Protein AF-X6LP21-F1 (afdb_monomer_lite)

pLDDT: mean 76.82, std 22.35, range [25.86, 96.75]

Structure (mmCIF, N/CA/C/O backbone):
data_AF-X6LP21-F1
#
_entry.id   AF-X6LP21-F1
#
loop_
_atom_site.group_PDB
_atom_site.id
_atom_site.type_symbol
_atom_site.label_atom_id
_atom_s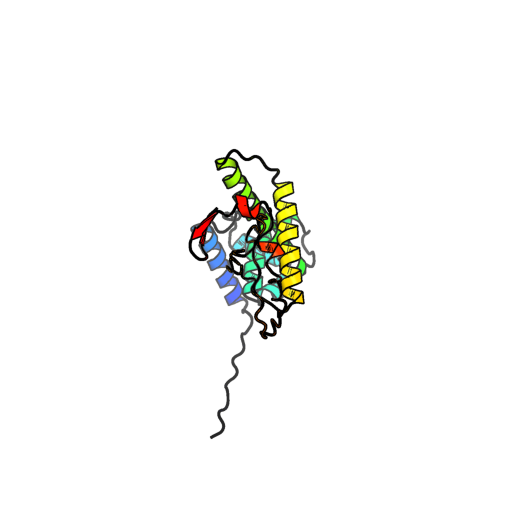ite.label_alt_id
_atom_site.label_comp_id
_atom_site.label_asym_id
_atom_site.label_entity_id
_atom_site.label_seq_id
_atom_site.pdbx_PDB_ins_code
_atom_site.Cartn_x
_atom_site.Cartn_y
_atom_site.Cartn_z
_atom_site.occupancy
_atom_site.B_iso_or_equiv
_atom_site.auth_seq_id
_atom_site.auth_comp_id
_atom_site.auth_asym_id
_atom_site.auth_atom_id
_atom_site.pdbx_PDB_model_num
ATOM 1 N N . ASP A 1 1 ? -0.754 -45.378 14.536 1.00 51.22 1 ASP A N 1
ATOM 2 C CA . ASP A 1 1 ? -0.863 -43.996 15.040 1.00 51.22 1 ASP A CA 1
ATOM 3 C C . ASP A 1 1 ? -1.276 -43.044 13.930 1.00 51.22 1 ASP A C 1
ATOM 5 O O . ASP A 1 1 ? -0.596 -42.959 12.916 1.00 51.22 1 ASP A O 1
ATOM 9 N N . LEU A 1 2 ? -2.436 -42.397 14.082 1.00 61.50 2 LEU A N 1
ATOM 10 C CA . LEU A 1 2 ? -2.924 -41.350 13.180 1.00 61.50 2 LEU A CA 1
ATOM 11 C C . LEU A 1 2 ? -2.311 -40.019 13.629 1.00 61.50 2 LEU A C 1
ATOM 13 O O . LEU A 1 2 ? -2.561 -39.572 14.746 1.00 61.50 2 LEU A O 1
ATOM 17 N N . ILE A 1 3 ? -1.492 -39.398 12.780 1.00 68.81 3 ILE A N 1
ATOM 18 C CA . ILE A 1 3 ? -0.929 -38.071 13.047 1.00 68.81 3 ILE A CA 1
ATOM 19 C C . ILE A 1 3 ? -2.044 -37.044 12.828 1.00 68.81 3 ILE A C 1
ATOM 21 O O . ILE A 1 3 ? -2.346 -36.674 11.695 1.00 68.81 3 ILE A O 1
ATOM 25 N N . THR A 1 4 ? -2.679 -36.590 13.906 1.00 72.38 4 THR A N 1
ATOM 26 C CA . THR A 1 4 ? -3.650 -35.493 13.853 1.00 72.38 4 THR A CA 1
ATOM 27 C C . THR A 1 4 ? -2.890 -34.182 13.675 1.00 72.38 4 THR A C 1
ATOM 29 O O . THR A 1 4 ? -2.268 -33.679 14.610 1.00 72.38 4 THR A O 1
ATOM 32 N N . THR A 1 5 ? -2.892 -33.623 12.466 1.00 79.88 5 THR A N 1
ATOM 33 C CA . THR A 1 5 ? -2.299 -32.304 12.226 1.00 79.88 5 THR A CA 1
ATOM 34 C C . THR A 1 5 ? -3.166 -31.238 12.898 1.00 79.88 5 THR A C 1
ATOM 36 O O . THR A 1 5 ? -4.324 -31.052 12.528 1.00 79.88 5 THR A O 1
ATOM 39 N N . SER A 1 6 ? -2.625 -30.551 13.907 1.00 84.38 6 SER A N 1
ATOM 40 C CA . SER A 1 6 ? -3.300 -29.408 14.529 1.00 84.38 6 SER A CA 1
ATOM 41 C C . SER A 1 6 ? -3.323 -28.232 13.552 1.00 84.38 6 SER A C 1
ATOM 43 O O . SER A 1 6 ? -2.281 -27.843 13.024 1.00 84.38 6 SER A O 1
ATOM 45 N N . MET A 1 7 ? -4.510 -27.680 13.300 1.00 88.38 7 MET A N 1
ATOM 46 C CA . MET A 1 7 ? -4.694 -26.492 12.467 1.00 88.38 7 MET A CA 1
ATOM 47 C C . MET A 1 7 ? -4.712 -25.242 13.346 1.00 88.38 7 MET A C 1
ATOM 49 O O . MET A 1 7 ? -5.550 -25.120 14.239 1.00 88.38 7 MET A O 1
ATOM 53 N N . THR A 1 8 ? -3.827 -24.290 13.054 1.00 90.81 8 THR A N 1
ATOM 54 C CA . THR A 1 8 ? -3.794 -22.975 13.709 1.00 90.81 8 THR A CA 1
ATOM 55 C C . THR A 1 8 ? -4.315 -21.916 12.747 1.00 90.81 8 THR A C 1
ATOM 57 O O . THR A 1 8 ? -3.854 -21.826 11.610 1.00 90.81 8 THR A O 1
ATOM 60 N N . TYR A 1 9 ? -5.244 -21.082 13.211 1.00 89.06 9 TYR A N 1
ATOM 61 C CA . TYR A 1 9 ? -5.827 -19.995 12.426 1.00 89.06 9 TYR A CA 1
ATOM 62 C C . TYR A 1 9 ? -5.300 -18.643 12.903 1.00 89.06 9 TYR A C 1
ATOM 64 O O . TYR A 1 9 ? -5.126 -18.420 14.102 1.00 89.06 9 TYR A O 1
ATOM 72 N N . LEU A 1 10 ? -5.072 -17.725 11.963 1.00 90.19 10 LEU A N 1
ATOM 73 C CA . LEU A 1 10 ? -4.768 -16.335 12.286 1.00 90.19 10 LEU A CA 1
ATOM 74 C C . LEU A 1 10 ? -6.069 -15.599 12.600 1.00 90.19 10 LEU A C 1
ATOM 76 O O . LEU A 1 10 ? -6.951 -15.495 11.748 1.00 90.19 10 LEU A O 1
ATOM 80 N N . TRP A 1 11 ? -6.179 -15.097 13.827 1.00 93.12 11 TRP A N 1
ATOM 81 C CA . TRP A 1 11 ? -7.334 -14.322 14.263 1.00 93.12 11 TRP A CA 1
ATOM 82 C C . TRP A 1 11 ? -7.150 -12.830 13.935 1.00 93.12 11 TRP A C 1
ATOM 84 O O . TRP A 1 11 ? -6.030 -12.324 14.067 1.00 93.12 11 TRP A O 1
ATOM 94 N N . PRO A 1 12 ? -8.213 -12.109 13.530 1.00 95.12 12 PRO A N 1
ATOM 95 C CA . PRO A 1 12 ? -8.144 -10.666 13.318 1.00 95.12 12 PRO A CA 1
ATOM 96 C C . PRO A 1 12 ? -7.789 -9.905 14.603 1.00 95.12 12 PRO A C 1
ATOM 98 O O . PRO A 1 12 ? -8.016 -10.387 15.714 1.00 95.12 12 PRO A O 1
ATOM 101 N N . PHE A 1 13 ? -7.249 -8.695 14.465 1.00 96.44 13 PHE A N 1
ATOM 102 C CA . PHE A 1 13 ? -6.910 -7.862 15.615 1.00 96.44 13 PHE A CA 1
ATOM 103 C C . PHE A 1 13 ? -8.146 -7.445 16.415 1.00 96.44 13 PHE A C 1
ATOM 105 O O . PHE A 1 13 ? -9.156 -7.000 15.869 1.00 96.44 13 PHE A O 1
ATOM 112 N N . SER A 1 14 ? -8.031 -7.527 17.740 1.00 95.69 14 SER A N 1
ATOM 113 C CA . SER A 1 14 ? -8.972 -6.902 18.666 1.00 95.69 14 SER A CA 1
ATOM 114 C C . SER A 1 14 ? -8.830 -5.374 18.646 1.00 95.69 14 SER A C 1
ATOM 116 O O . SER A 1 14 ? -7.814 -4.828 18.213 1.00 95.69 14 SER A O 1
ATOM 118 N N . LYS A 1 15 ? -9.826 -4.656 19.180 1.00 93.56 15 LYS A N 1
ATOM 119 C CA . LYS A 1 15 ? -9.756 -3.188 19.323 1.00 93.56 15 LYS A CA 1
ATOM 120 C C . LYS A 1 15 ? -8.536 -2.733 20.123 1.00 93.56 15 LYS A C 1
ATOM 122 O O . LYS A 1 15 ? -7.867 -1.783 19.736 1.00 93.56 15 LYS A O 1
ATOM 127 N N . GLU A 1 16 ? -8.218 -3.444 21.200 1.00 95.00 16 GLU A N 1
ATOM 128 C CA . GLU A 1 16 ? -7.042 -3.157 22.022 1.00 95.00 16 GLU A CA 1
ATOM 129 C C . GLU A 1 16 ? -5.739 -3.361 21.234 1.00 95.00 16 GLU A C 1
ATOM 131 O O . GLU A 1 16 ? -4.843 -2.518 21.288 1.00 95.00 16 GLU A O 1
ATOM 136 N N . GLN A 1 17 ? -5.655 -4.429 20.431 1.00 96.19 17 GLN A N 1
ATOM 137 C CA . GLN A 1 17 ? -4.503 -4.680 19.563 1.00 96.19 17 GLN A CA 1
ATOM 138 C C . GLN A 1 17 ? -4.351 -3.605 18.480 1.00 96.19 17 GLN A C 1
ATOM 140 O O . GLN A 1 17 ? -3.229 -3.168 18.225 1.00 96.19 17 GLN A O 1
ATOM 145 N N . MET A 1 18 ? -5.453 -3.143 17.877 1.00 95.56 18 MET A N 1
ATOM 146 C CA . MET A 1 18 ? -5.430 -2.042 16.907 1.00 95.56 18 MET A CA 1
ATOM 147 C C . MET A 1 18 ? -4.934 -0.740 17.547 1.00 95.56 18 MET A C 1
ATOM 149 O O . MET A 1 18 ? -4.009 -0.123 17.023 1.00 95.56 18 MET A O 1
ATOM 153 N N . ASN A 1 19 ? -5.464 -0.361 18.711 1.00 94.75 19 ASN A N 1
ATOM 154 C CA . ASN A 1 19 ? -5.039 0.853 19.417 1.00 94.75 19 ASN A CA 1
ATOM 155 C C . ASN A 1 19 ? -3.556 0.781 19.817 1.00 94.75 19 ASN A C 1
ATOM 157 O O . ASN A 1 19 ? -2.787 1.712 19.572 1.00 94.75 19 ASN A O 1
ATOM 161 N N . GLY A 1 20 ? -3.118 -0.365 20.347 1.00 96.62 20 GLY A N 1
ATOM 162 C CA . GLY A 1 20 ? -1.709 -0.605 20.663 1.00 96.62 20 GLY A CA 1
ATOM 163 C C . GLY A 1 20 ? -0.799 -0.578 19.429 1.00 96.62 20 GLY A C 1
ATOM 164 O O . GLY A 1 20 ? 0.365 -0.179 19.522 1.00 96.62 20 GLY A O 1
ATOM 165 N N . TYR A 1 21 ? -1.308 -0.975 18.260 1.00 96.75 21 TYR A N 1
ATOM 166 C CA . TYR A 1 21 ? -0.586 -0.853 16.996 1.00 96.75 21 TYR A CA 1
ATOM 167 C C . TYR A 1 21 ? -0.449 0.610 16.562 1.00 96.75 21 TYR A C 1
ATOM 169 O O . TYR A 1 21 ? 0.648 1.009 16.177 1.00 96.75 21 TYR A O 1
ATOM 177 N N . ILE A 1 22 ? -1.515 1.414 16.647 1.00 95.62 22 ILE A N 1
ATOM 178 C CA . ILE A 1 22 ? -1.499 2.842 16.285 1.00 95.62 22 ILE A CA 1
ATOM 179 C C . ILE A 1 22 ? -0.467 3.599 17.129 1.00 95.62 22 ILE A C 1
ATOM 181 O O . ILE A 1 22 ? 0.362 4.326 16.578 1.00 95.62 22 ILE A O 1
ATOM 185 N N . ASP A 1 23 ? -0.438 3.369 18.445 1.00 95.19 23 ASP A N 1
ATOM 186 C CA . ASP A 1 23 ? 0.565 3.960 19.342 1.00 95.19 23 ASP A CA 1
ATOM 187 C C . ASP A 1 23 ? 2.002 3.628 18.898 1.00 95.19 23 ASP A C 1
ATOM 189 O O . ASP A 1 23 ? 2.843 4.517 18.713 1.00 95.19 23 ASP A O 1
ATOM 193 N N . LYS A 1 24 ? 2.279 2.341 18.647 1.00 95.31 24 LYS A N 1
ATOM 194 C CA . LYS A 1 24 ? 3.588 1.883 18.158 1.00 95.31 24 LYS A CA 1
ATOM 195 C C . LYS A 1 24 ? 3.930 2.477 16.794 1.00 95.31 24 LYS A C 1
ATOM 197 O O . LYS A 1 24 ? 5.075 2.880 16.584 1.00 95.31 24 LYS A O 1
ATOM 202 N N . PHE A 1 25 ? 2.960 2.551 15.887 1.00 94.25 25 PHE A N 1
ATOM 203 C CA . PHE A 1 25 ? 3.122 3.117 14.553 1.00 94.25 25 PHE A CA 1
ATOM 204 C C . PHE A 1 25 ? 3.537 4.589 14.626 1.00 94.25 25 PHE A C 1
ATOM 206 O O . PHE A 1 25 ? 4.543 4.961 14.024 1.00 94.25 25 PHE A O 1
ATOM 213 N N . VAL A 1 26 ? 2.843 5.410 15.422 1.00 92.69 26 VAL A N 1
ATOM 214 C CA . VAL A 1 26 ? 3.163 6.837 15.594 1.00 92.69 26 VAL A CA 1
ATOM 215 C C . VAL A 1 26 ? 4.563 7.026 16.182 1.00 92.69 26 VAL A C 1
ATOM 217 O O . VAL A 1 26 ? 5.358 7.813 15.660 1.00 92.69 26 VAL A O 1
ATOM 220 N N . LYS A 1 27 ? 4.913 6.266 17.229 1.00 91.88 27 LYS A N 1
ATOM 221 C CA . LYS A 1 27 ? 6.251 6.311 17.847 1.00 91.88 27 LYS A CA 1
ATOM 222 C C . LYS A 1 27 ? 7.352 5.922 16.858 1.00 91.88 27 LYS A C 1
ATOM 224 O O . LYS A 1 27 ? 8.386 6.588 16.780 1.00 91.88 27 LYS A O 1
ATOM 229 N N . MET A 1 28 ? 7.134 4.858 16.086 1.00 90.38 28 MET A N 1
ATOM 230 C CA . MET A 1 28 ? 8.108 4.360 15.117 1.00 90.38 28 MET A CA 1
ATOM 231 C C . MET A 1 28 ? 8.257 5.294 13.914 1.00 90.38 28 MET A C 1
ATOM 233 O O . MET A 1 28 ? 9.381 5.519 13.465 1.00 90.38 28 MET A O 1
ATOM 237 N N . ASN A 1 29 ? 7.157 5.881 13.434 1.00 86.94 29 ASN A N 1
ATOM 238 C CA . ASN A 1 29 ? 7.180 6.835 12.331 1.00 86.94 29 ASN A CA 1
ATOM 239 C C . ASN A 1 29 ? 8.031 8.063 12.683 1.00 86.94 29 ASN A C 1
ATOM 241 O O . ASN A 1 29 ? 8.929 8.419 11.922 1.00 86.94 29 ASN A O 1
ATOM 245 N N . LYS A 1 30 ? 7.837 8.631 13.883 1.00 86.12 30 LYS A N 1
ATOM 246 C CA . LYS A 1 30 ? 8.633 9.763 14.391 1.00 86.12 30 LYS A CA 1
ATOM 247 C C . LYS A 1 30 ? 10.125 9.445 14.488 1.00 86.12 30 LYS A C 1
ATOM 249 O O . LYS A 1 30 ? 10.952 10.258 14.089 1.00 86.12 30 LYS A O 1
ATOM 254 N N . LYS A 1 31 ? 10.475 8.257 14.992 1.00 86.38 31 LYS A N 1
ATOM 255 C CA . LYS A 1 31 ? 11.875 7.835 15.153 1.00 86.38 31 LYS A CA 1
ATOM 256 C C . LYS A 1 31 ? 12.583 7.621 13.812 1.00 86.38 31 LYS A C 1
ATOM 258 O O . LYS A 1 31 ? 13.734 8.016 13.660 1.00 86.38 31 LYS A O 1
ATOM 263 N N . ASN A 1 32 ? 11.908 6.975 12.864 1.00 83.69 32 ASN A N 1
ATOM 264 C CA . ASN A 1 32 ? 12.540 6.453 11.650 1.00 83.69 32 ASN A CA 1
ATOM 265 C C . ASN A 1 32 ? 12.275 7.293 10.396 1.00 83.69 32 ASN A C 1
ATOM 267 O O . ASN A 1 32 ? 12.786 6.946 9.336 1.00 83.69 32 ASN A O 1
ATOM 271 N N . LYS A 1 33 ? 11.469 8.357 10.494 1.00 80.75 33 LYS A N 1
ATOM 272 C CA . LYS A 1 33 ? 11.046 9.177 9.350 1.00 80.75 33 LYS A CA 1
ATOM 273 C C . LYS A 1 33 ? 10.462 8.330 8.210 1.00 80.75 33 LYS A C 1
ATOM 275 O O . LYS A 1 33 ? 10.865 8.462 7.060 1.00 80.75 33 LYS A O 1
ATOM 280 N N . MET A 1 34 ? 9.554 7.406 8.548 1.00 72.44 34 MET A N 1
ATOM 281 C CA . MET A 1 34 ? 9.040 6.421 7.583 1.00 72.44 34 MET A CA 1
ATOM 282 C C . MET A 1 34 ? 8.148 7.040 6.502 1.00 72.44 34 MET A C 1
ATOM 284 O O . MET A 1 34 ? 8.062 6.489 5.407 1.00 72.44 34 MET A O 1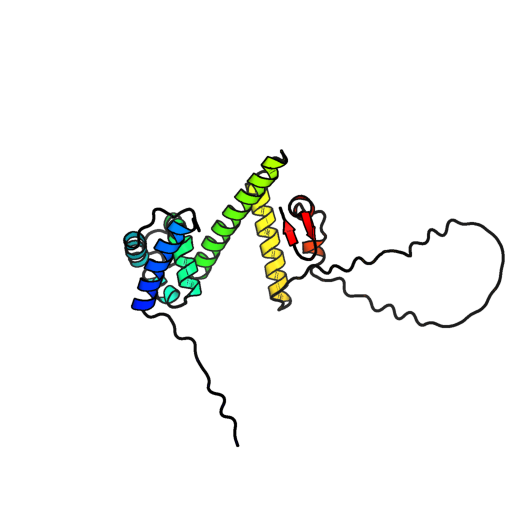
ATOM 288 N N . ASN A 1 35 ? 7.471 8.148 6.799 1.00 72.88 35 ASN A N 1
ATOM 289 C CA . ASN A 1 35 ? 6.685 8.911 5.836 1.00 72.88 35 ASN A CA 1
ATOM 290 C C . ASN A 1 35 ? 6.682 10.410 6.186 1.00 72.88 35 ASN A C 1
ATOM 292 O O . ASN A 1 35 ? 7.189 10.815 7.232 1.00 72.88 35 ASN A O 1
ATOM 296 N N . ASP A 1 36 ? 6.070 11.217 5.319 1.00 73.06 36 ASP A N 1
ATOM 297 C CA . ASP A 1 36 ? 5.975 12.676 5.470 1.00 73.06 36 ASP A CA 1
ATOM 298 C C . ASP A 1 36 ? 5.024 13.113 6.614 1.00 73.06 36 ASP A C 1
ATOM 300 O O . ASP A 1 36 ? 4.969 14.288 6.963 1.00 73.06 36 ASP A O 1
ATOM 304 N N . ASN A 1 37 ? 4.293 12.185 7.244 1.00 75.00 37 ASN A N 1
ATOM 305 C CA . ASN A 1 37 ? 3.268 12.460 8.262 1.00 75.00 37 ASN A CA 1
ATOM 306 C C . ASN A 1 37 ? 3.824 12.375 9.698 1.00 75.00 37 ASN A C 1
ATOM 308 O O . ASN A 1 37 ? 3.207 11.774 10.581 1.00 75.00 37 ASN A O 1
ATOM 312 N N . LEU A 1 38 ? 5.008 12.944 9.945 1.00 75.56 38 LEU A N 1
ATOM 313 C CA . LEU A 1 38 ? 5.692 12.867 11.250 1.00 75.56 38 LEU A CA 1
ATOM 314 C C . LEU A 1 38 ? 4.959 13.607 12.371 1.00 75.56 38 LEU A C 1
ATOM 316 O O . LEU A 1 38 ? 5.091 13.246 13.544 1.00 75.56 38 LEU A O 1
ATOM 320 N N . ASP A 1 39 ? 4.158 14.597 11.997 1.00 83.00 39 ASP A N 1
ATOM 321 C CA . ASP A 1 39 ? 3.452 15.464 12.935 1.00 83.00 39 ASP A CA 1
ATOM 322 C C . ASP A 1 39 ? 2.156 14.842 13.462 1.00 83.00 39 ASP A C 1
ATOM 324 O O . ASP A 1 39 ? 1.593 15.334 14.439 1.00 83.00 39 ASP A O 1
ATOM 328 N N . TRP A 1 40 ? 1.701 13.734 12.865 1.00 89.69 40 TRP A N 1
ATOM 329 C CA . TRP A 1 40 ? 0.449 13.108 13.267 1.00 89.69 40 TRP A CA 1
ATOM 330 C C . TRP A 1 40 ? 0.536 12.509 14.675 1.00 89.69 40 TRP A C 1
ATOM 332 O O . TRP A 1 40 ? 1.417 11.700 14.993 1.00 89.69 40 TRP A O 1
ATOM 342 N N . THR A 1 41 ? -0.402 12.905 15.532 1.00 92.00 41 THR A N 1
ATOM 343 C CA . THR A 1 41 ? -0.569 12.370 16.885 1.00 92.00 41 THR A CA 1
ATOM 344 C C . THR A 1 41 ? -1.490 11.152 16.881 1.00 92.00 41 THR A C 1
ATOM 346 O O . THR A 1 41 ? -2.253 10.927 15.943 1.00 92.00 41 THR A O 1
ATOM 349 N N . ILE A 1 42 ? -1.433 10.356 17.952 1.00 93.25 42 ILE A N 1
ATOM 350 C CA . ILE A 1 42 ? -2.339 9.212 18.151 1.00 93.25 42 ILE A CA 1
ATOM 351 C C . ILE A 1 42 ? -3.797 9.684 18.087 1.00 93.25 42 ILE A C 1
ATOM 353 O O . ILE A 1 42 ? -4.592 9.120 17.343 1.00 93.25 42 ILE A O 1
ATOM 357 N N . GLN A 1 43 ? -4.101 10.786 18.776 1.00 92.81 43 GLN A N 1
ATOM 358 C CA . GLN A 1 43 ? -5.432 11.383 18.805 1.00 92.81 43 GLN A CA 1
ATOM 359 C C . GLN A 1 43 ? -5.920 11.790 1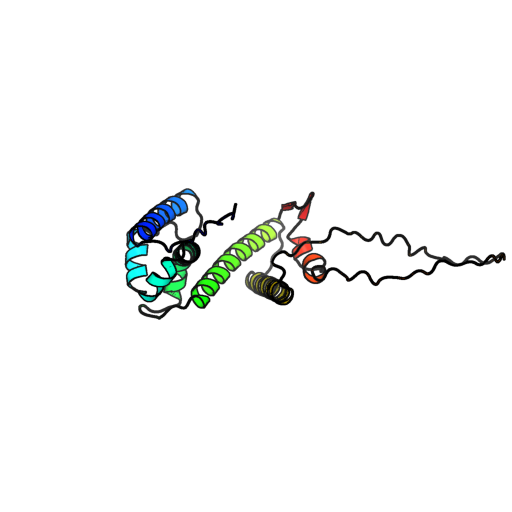7.406 1.00 92.81 43 GLN A C 1
ATOM 361 O O . GLN A 1 43 ? -7.060 11.511 17.055 1.00 92.81 43 GLN A O 1
ATOM 366 N N . GLN A 1 44 ? -5.054 12.370 16.568 1.00 92.88 44 GLN A N 1
ATOM 367 C CA . GLN A 1 44 ? -5.422 12.720 15.191 1.00 92.88 44 GLN A CA 1
ATOM 368 C C . GLN A 1 44 ? -5.765 11.489 14.346 1.00 92.88 44 GLN A C 1
ATOM 370 O O . GLN A 1 44 ? -6.717 11.535 13.567 1.00 92.88 44 GLN A O 1
ATOM 375 N N . TYR A 1 45 ? -5.028 10.381 14.502 1.00 93.88 45 TYR A N 1
ATOM 376 C CA . TYR A 1 45 ? -5.379 9.120 13.843 1.00 93.88 45 TYR A CA 1
ATOM 377 C C . TYR A 1 45 ? -6.735 8.598 14.327 1.00 93.88 45 TYR A C 1
ATOM 379 O O . TYR A 1 45 ? -7.573 8.251 13.500 1.00 93.88 45 TYR A O 1
ATOM 387 N N . GLU A 1 46 ? -6.975 8.574 15.638 1.00 92.19 46 GLU A N 1
ATOM 388 C CA . GLU A 1 46 ? -8.229 8.080 16.219 1.00 92.19 46 GLU A CA 1
ATOM 389 C C . GLU A 1 46 ? -9.443 8.914 15.786 1.00 92.19 46 GLU A C 1
ATOM 391 O O . GLU A 1 46 ? -10.420 8.365 15.274 1.00 92.19 46 GLU A O 1
ATOM 396 N N . GLU A 1 47 ? -9.370 10.241 15.918 1.00 92.12 47 GLU A N 1
ATOM 397 C CA . GLU A 1 47 ? -10.425 11.166 15.488 1.00 92.12 47 GLU A CA 1
ATOM 398 C C . GLU A 1 47 ? -10.722 11.018 13.995 1.00 92.12 47 GLU A C 1
ATOM 400 O O . GLU A 1 47 ? -11.880 10.969 13.577 1.00 92.12 47 GLU A O 1
ATOM 405 N N . THR A 1 48 ? -9.676 10.872 13.183 1.00 91.44 48 THR A N 1
ATOM 406 C CA . THR A 1 48 ? -9.825 10.667 11.745 1.00 91.44 48 THR A CA 1
ATOM 407 C C . THR A 1 48 ? -10.496 9.337 11.422 1.00 91.44 48 THR A C 1
ATOM 409 O O . THR A 1 48 ? -11.399 9.294 10.591 1.00 91.44 48 THR A O 1
ATOM 412 N N . LEU A 1 49 ? -10.080 8.240 12.055 1.00 92.75 49 LEU A N 1
ATOM 413 C CA . LEU A 1 49 ? -10.648 6.915 11.802 1.00 92.75 49 LEU A CA 1
ATOM 414 C C . LEU A 1 49 ? -12.123 6.839 12.214 1.00 92.75 49 LEU A C 1
ATOM 416 O O . LEU A 1 49 ? -12.917 6.193 11.529 1.00 92.75 49 LEU A O 1
ATOM 420 N N . ASN A 1 50 ? -12.517 7.568 13.262 1.00 90.56 50 ASN A N 1
ATOM 421 C CA . ASN A 1 50 ? -13.917 7.682 13.676 1.00 90.56 50 ASN A CA 1
ATOM 422 C C . ASN A 1 50 ? -14.810 8.330 12.602 1.00 90.56 50 ASN A C 1
ATOM 424 O O . ASN A 1 50 ? -15.987 7.983 12.500 1.00 90.56 50 ASN A O 1
ATOM 428 N N . ASN A 1 51 ? -14.253 9.196 11.748 1.00 90.69 51 ASN A N 1
ATOM 429 C CA . ASN A 1 51 ? -14.969 9.810 10.622 1.00 90.69 51 ASN A CA 1
ATOM 430 C C . ASN A 1 51 ? -15.204 8.848 9.439 1.00 90.69 51 ASN A C 1
ATOM 432 O O . ASN A 1 51 ? -15.985 9.160 8.536 1.00 90.69 51 ASN A O 1
ATOM 436 N N . PHE A 1 52 ? -14.554 7.678 9.440 1.00 90.44 52 PHE A N 1
ATOM 437 C CA . PHE A 1 52 ? -14.653 6.654 8.396 1.00 90.44 52 PHE A CA 1
ATOM 438 C C . PHE A 1 52 ? -14.935 5.273 9.011 1.00 90.44 52 PHE A C 1
ATOM 440 O O . PHE A 1 52 ? -14.090 4.372 8.969 1.00 90.44 52 PHE A O 1
ATOM 447 N N . PRO A 1 53 ? -16.141 5.051 9.567 1.00 87.19 53 PRO A N 1
ATOM 448 C CA . PRO A 1 53 ? -16.456 3.846 10.336 1.00 87.19 53 PRO A CA 1
ATOM 449 C C . PRO A 1 53 ? -16.327 2.545 9.529 1.00 87.19 53 PRO A C 1
ATOM 451 O O . PRO A 1 53 ? -16.100 1.480 10.103 1.00 87.19 53 PRO A O 1
ATOM 454 N N . ASN A 1 54 ? -16.422 2.611 8.198 1.00 89.56 54 ASN A N 1
ATOM 455 C CA . ASN A 1 54 ? -16.209 1.472 7.303 1.00 89.56 54 ASN A CA 1
ATOM 456 C C . ASN A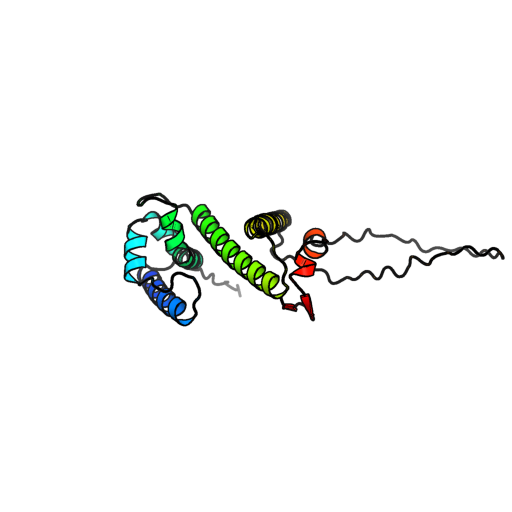 1 54 ? -14.758 0.948 7.314 1.00 89.56 54 ASN A C 1
ATOM 458 O O . ASN A 1 54 ? -14.544 -0.210 6.955 1.00 89.56 54 ASN A O 1
ATOM 462 N N . LEU A 1 55 ? -13.775 1.757 7.729 1.00 92.19 55 LEU A N 1
ATOM 463 C CA . LEU A 1 55 ? -12.376 1.332 7.838 1.00 92.19 55 LEU A CA 1
ATOM 464 C C . LEU A 1 55 ? -12.146 0.397 9.026 1.00 92.19 55 LEU A C 1
ATOM 466 O O . LEU A 1 55 ? -11.280 -0.470 8.942 1.00 92.19 55 LEU A O 1
ATOM 470 N N . ASN A 1 56 ? -12.952 0.502 10.089 1.00 90.00 56 ASN A N 1
ATOM 471 C CA . ASN A 1 56 ? -12.793 -0.304 11.305 1.00 90.00 56 ASN A CA 1
ATOM 472 C C . ASN A 1 56 ? -12.726 -1.802 11.013 1.00 90.00 56 ASN A C 1
ATOM 474 O O . ASN A 1 56 ? -11.864 -2.490 11.548 1.00 90.00 56 ASN A O 1
ATOM 478 N N . LYS A 1 57 ? -13.578 -2.299 10.108 1.00 91.69 57 LYS A N 1
ATOM 479 C CA . LYS A 1 57 ? -13.568 -3.720 9.751 1.00 91.69 57 LYS A CA 1
ATOM 480 C C . LYS A 1 57 ? -12.306 -4.129 8.986 1.00 91.69 57 LYS A C 1
ATOM 482 O O . LYS A 1 57 ? -11.833 -5.246 9.141 1.00 91.69 57 LYS A O 1
ATOM 487 N N . MET A 1 58 ? -11.763 -3.238 8.158 1.00 94.50 58 MET A N 1
ATOM 488 C CA . MET A 1 58 ? -10.542 -3.496 7.387 1.00 94.50 58 MET A CA 1
ATOM 489 C C . MET A 1 58 ? -9.297 -3.471 8.276 1.00 94.50 58 MET A C 1
ATOM 491 O O . MET A 1 58 ? -8.366 -4.228 8.038 1.00 94.50 58 MET A O 1
ATOM 495 N N . MET A 1 59 ? -9.295 -2.635 9.313 1.00 94.88 59 MET A N 1
ATOM 496 C CA . MET A 1 59 ? -8.192 -2.512 10.269 1.00 94.88 59 MET A CA 1
ATOM 497 C C . MET A 1 59 ? -7.998 -3.739 11.166 1.00 94.88 59 MET A C 1
ATOM 499 O O . MET A 1 59 ? -6.933 -3.897 11.758 1.00 94.88 59 MET A O 1
ATOM 503 N N . GLU A 1 60 ? -8.982 -4.635 11.245 1.00 95.12 60 GLU A N 1
ATOM 504 C CA . GLU A 1 60 ? -8.793 -5.920 11.920 1.00 95.12 60 GLU A CA 1
ATOM 505 C C . GLU A 1 60 ? -7.733 -6.788 11.205 1.00 95.12 60 GLU A C 1
ATOM 507 O O . GLU A 1 60 ? -7.123 -7.659 11.824 1.00 95.12 60 GLU A O 1
ATOM 512 N N . GLU A 1 61 ? -7.473 -6.548 9.913 1.00 95.44 61 GLU A N 1
ATOM 513 C CA . GLU A 1 61 ? -6.387 -7.184 9.165 1.00 95.44 61 GLU A CA 1
ATOM 514 C C . GLU A 1 61 ? -5.074 -6.401 9.389 1.00 95.44 61 GLU A C 1
ATOM 516 O O . GLU A 1 61 ? -4.963 -5.257 8.937 1.00 95.44 61 GLU A O 1
ATOM 521 N N . PRO A 1 62 ? -4.027 -6.987 10.010 1.00 93.69 62 PRO A N 1
ATOM 522 C CA . PRO A 1 62 ? -2.825 -6.243 10.421 1.00 93.69 62 PRO A CA 1
ATOM 523 C C . PRO A 1 62 ? -2.107 -5.520 9.276 1.00 93.69 62 PRO A C 1
ATOM 525 O O . PRO A 1 62 ? -1.563 -4.426 9.444 1.00 93.69 62 PRO A O 1
ATOM 528 N N . PHE A 1 63 ? -2.109 -6.132 8.091 1.00 93.81 63 PHE A N 1
ATOM 529 C CA . PHE A 1 63 ? -1.529 -5.535 6.894 1.00 93.81 63 PHE A CA 1
ATOM 530 C C . PHE A 1 63 ? -2.334 -4.319 6.415 1.00 93.81 63 PHE A C 1
ATOM 532 O O . PHE A 1 63 ? -1.749 -3.276 6.121 1.00 93.81 63 PHE A O 1
ATOM 539 N N . LEU A 1 64 ? -3.668 -4.418 6.389 1.00 95.12 64 LEU A N 1
ATOM 540 C CA . LEU A 1 64 ? -4.524 -3.293 6.016 1.00 95.12 64 LEU A CA 1
ATOM 541 C C . LEU A 1 64 ? -4.487 -2.181 7.057 1.00 95.12 64 LEU A C 1
ATOM 543 O O . LEU A 1 64 ? -4.460 -1.022 6.662 1.00 95.12 64 LEU A O 1
ATOM 547 N N . LEU A 1 65 ? -4.410 -2.498 8.351 1.00 96.31 65 LEU A N 1
ATOM 548 C CA . LEU A 1 65 ? -4.197 -1.493 9.392 1.00 96.31 65 LEU A CA 1
ATOM 549 C C . LEU A 1 65 ? -2.957 -0.649 9.089 1.00 96.31 65 LEU A C 1
ATOM 551 O O . LEU A 1 65 ? -3.035 0.576 9.038 1.00 96.31 65 LEU A O 1
ATOM 555 N N . ARG A 1 66 ? -1.822 -1.297 8.801 1.00 95.00 66 ARG A N 1
ATOM 556 C CA . ARG A 1 66 ? -0.592 -0.593 8.420 1.00 95.00 66 ARG A CA 1
ATOM 557 C C . ARG A 1 66 ? -0.779 0.275 7.175 1.00 95.00 66 ARG A C 1
ATOM 559 O O . ARG A 1 66 ? -0.317 1.416 7.157 1.00 95.00 66 ARG A O 1
ATOM 566 N N . MET A 1 67 ? -1.410 -0.271 6.136 1.00 94.69 67 MET A N 1
ATOM 567 C CA . MET A 1 67 ? -1.673 0.442 4.882 1.00 94.69 67 MET A CA 1
ATOM 568 C C . MET A 1 67 ? -2.522 1.688 5.132 1.00 94.69 67 MET A C 1
ATOM 570 O O . MET A 1 67 ? -2.095 2.783 4.776 1.00 94.69 67 MET A O 1
ATOM 574 N N . ILE A 1 68 ? -3.661 1.529 5.814 1.00 95.31 68 ILE A N 1
ATOM 575 C CA . ILE A 1 68 ? -4.585 2.608 6.175 1.00 95.31 68 ILE A CA 1
ATOM 576 C C . ILE A 1 68 ? -3.831 3.698 6.926 1.00 95.31 68 ILE A C 1
ATOM 578 O O . ILE A 1 68 ? -3.832 4.831 6.466 1.00 95.31 68 ILE A O 1
ATOM 582 N N . LEU A 1 69 ? -3.114 3.373 8.007 1.00 94.69 69 LEU A N 1
ATOM 583 C CA . LEU A 1 69 ? -2.368 4.375 8.780 1.00 94.69 69 LEU A CA 1
ATOM 584 C C . LEU A 1 69 ? -1.295 5.093 7.951 1.00 94.69 69 LEU A C 1
ATOM 586 O O . LEU A 1 69 ? -1.020 6.266 8.175 1.00 94.69 69 LEU A O 1
ATOM 590 N N . THR A 1 70 ? -0.699 4.417 6.968 1.00 93.00 70 THR A N 1
ATOM 591 C CA . THR A 1 70 ? 0.321 5.024 6.102 1.00 93.00 70 THR A CA 1
ATOM 592 C C . THR A 1 70 ? -0.266 6.089 5.174 1.00 93.00 70 THR A C 1
ATOM 594 O O . THR A 1 70 ? 0.387 7.107 4.936 1.00 93.00 70 THR A O 1
ATOM 597 N N . VAL A 1 71 ? -1.482 5.863 4.667 1.00 92.69 71 VAL A N 1
ATOM 598 C CA . VAL A 1 71 ? -2.105 6.705 3.630 1.00 92.69 71 VAL A CA 1
ATOM 599 C C . VAL A 1 71 ? -3.242 7.573 4.135 1.00 92.69 71 VAL A C 1
ATOM 601 O O . VAL A 1 71 ? -3.711 8.422 3.384 1.00 92.69 71 VAL A O 1
ATOM 604 N N . LEU A 1 72 ? -3.690 7.388 5.378 1.00 92.19 72 LEU A N 1
ATOM 605 C CA . LEU A 1 72 ? -4.855 8.068 5.944 1.00 92.19 72 LEU A CA 1
ATOM 606 C C . LEU A 1 72 ? -4.848 9.587 5.691 1.00 92.19 72 LEU A C 1
ATOM 608 O O . LEU A 1 72 ? -5.868 10.100 5.229 1.00 92.19 72 LEU A O 1
ATOM 612 N N . PRO A 1 73 ? -3.722 10.311 5.861 1.00 89.00 73 PRO A N 1
ATOM 613 C CA . PRO A 1 73 ? -3.695 11.756 5.624 1.00 89.00 73 PRO A CA 1
ATOM 614 C C . PRO A 1 73 ? -3.911 12.132 4.152 1.00 89.00 73 PRO A C 1
ATOM 616 O O . PRO A 1 73 ? -4.553 13.136 3.846 1.00 89.00 73 PRO A O 1
ATOM 619 N N . SER A 1 74 ? -3.390 11.324 3.226 1.00 87.62 74 SER A N 1
ATOM 620 C CA . SER A 1 74 ? -3.577 11.491 1.779 1.00 87.62 74 SER A CA 1
ATOM 621 C C . SER A 1 74 ? -5.004 11.131 1.365 1.00 87.62 74 SER A C 1
ATOM 623 O O . SER A 1 74 ? -5.627 11.840 0.578 1.00 87.62 74 SER A O 1
ATOM 625 N N . LEU A 1 75 ? -5.542 10.065 1.955 1.00 88.69 75 LEU A N 1
ATOM 626 C CA . LEU A 1 75 ? -6.878 9.537 1.707 1.00 88.69 75 LEU A CA 1
ATOM 627 C C . LEU A 1 75 ? -7.968 10.559 2.076 1.00 88.69 75 LEU A C 1
ATOM 629 O O . LEU A 1 75 ? -8.919 10.751 1.322 1.00 88.69 75 LEU A O 1
ATOM 633 N N . MET A 1 76 ? -7.790 11.292 3.181 1.00 85.94 76 MET A N 1
ATOM 634 C CA . MET A 1 76 ? -8.703 12.368 3.592 1.00 85.94 76 MET A CA 1
ATOM 635 C C . MET A 1 76 ? -8.734 13.560 2.637 1.00 85.94 76 MET A C 1
ATOM 637 O O . MET A 1 76 ? -9.753 14.235 2.530 1.00 85.94 76 MET A O 1
ATOM 641 N N . LYS A 1 77 ? -7.626 13.854 1.947 1.00 86.00 77 LYS A N 1
ATOM 642 C CA . LYS A 1 77 ? -7.595 14.954 0.968 1.00 86.00 77 LYS A CA 1
ATOM 643 C C . LYS A 1 77 ? -8.446 14.638 -0.260 1.00 86.00 77 LYS A C 1
ATOM 645 O O . LYS A 1 77 ? -8.882 15.555 -0.946 1.00 86.00 77 LYS A O 1
ATOM 650 N N . GLN A 1 78 ? -8.645 13.353 -0.547 1.00 84.94 78 GLN A N 1
ATOM 651 C CA . GLN A 1 78 ? -9.322 12.867 -1.748 1.00 84.94 78 GLN A CA 1
ATOM 652 C C . GLN A 1 78 ? -10.788 12.499 -1.498 1.00 84.94 78 GLN A C 1
ATOM 654 O O . GLN A 1 78 ? -11.583 12.485 -2.437 1.00 84.94 78 GLN A O 1
ATOM 659 N N . HIS A 1 79 ? -11.160 12.213 -0.249 1.00 87.88 79 HIS A N 1
ATOM 660 C CA . HIS A 1 79 ? -12.490 11.724 0.093 1.00 87.88 79 HIS A CA 1
ATOM 661 C C . HIS A 1 79 ? -13.151 12.580 1.179 1.00 87.88 79 HIS A C 1
ATOM 663 O O . HIS A 1 79 ? -12.596 12.713 2.272 1.00 87.88 79 HIS A O 1
ATOM 669 N N . PRO A 1 80 ? -14.361 13.114 0.923 1.00 87.56 80 PRO A N 1
ATOM 670 C CA . PRO A 1 80 ? -15.157 13.772 1.950 1.00 87.56 80 PRO A CA 1
ATOM 671 C C . PRO A 1 80 ? -15.425 12.860 3.150 1.00 87.56 80 PRO A C 1
ATOM 673 O O . PRO A 1 80 ? -15.512 11.634 3.016 1.00 87.56 80 PRO A O 1
ATOM 676 N N . ILE A 1 81 ? -15.624 13.470 4.317 1.00 85.56 81 ILE A N 1
ATOM 677 C CA . ILE A 1 81 ? -16.014 12.772 5.548 1.00 85.56 81 ILE A CA 1
ATOM 678 C C . ILE A 1 81 ? -17.279 11.934 5.306 1.00 85.56 81 ILE A C 1
ATOM 680 O O . ILE A 1 81 ? -18.203 12.371 4.622 1.00 85.56 81 ILE A O 1
ATOM 684 N N . GLY A 1 82 ? -17.309 10.716 5.853 1.00 80.06 82 GLY A N 1
ATOM 685 C CA . GLY A 1 82 ? -18.433 9.788 5.697 1.00 80.06 82 GLY A CA 1
ATOM 686 C C . GLY A 1 82 ? -18.458 9.019 4.371 1.00 80.06 82 GLY A C 1
ATOM 687 O O . GLY A 1 82 ? -19.320 8.159 4.186 1.00 80.06 82 GLY A O 1
ATOM 688 N N . THR A 1 83 ? -17.510 9.265 3.459 1.00 89.50 83 THR A N 1
ATOM 689 C CA . THR A 1 83 ? -17.373 8.464 2.234 1.00 89.50 83 THR A CA 1
ATOM 690 C C . THR A 1 83 ? -17.067 7.009 2.582 1.00 89.50 83 THR A C 1
ATOM 692 O O . THR A 1 83 ? -16.173 6.716 3.374 1.00 89.50 83 THR A O 1
ATOM 695 N N . LYS A 1 84 ? -17.768 6.067 1.942 1.00 91.25 84 LYS A N 1
ATOM 696 C CA . LYS A 1 84 ? -17.477 4.638 2.084 1.00 91.25 84 LYS A CA 1
ATOM 697 C C . LYS A 1 84 ? -16.245 4.266 1.261 1.00 91.25 84 LYS A C 1
ATOM 699 O O . LYS A 1 84 ? -16.339 3.990 0.069 1.00 91.25 84 LYS A O 1
ATOM 704 N N . ILE A 1 85 ? -15.100 4.229 1.926 1.00 93.50 85 ILE A N 1
ATOM 705 C CA . ILE A 1 85 ? -13.815 3.844 1.338 1.00 93.50 85 ILE A CA 1
ATOM 706 C C . ILE A 1 85 ? -13.737 2.321 1.148 1.00 93.50 85 ILE A C 1
ATOM 708 O O . ILE A 1 85 ? -14.005 1.534 2.060 1.00 93.50 85 ILE A O 1
ATOM 712 N N . SER A 1 86 ? -13.363 1.900 -0.054 1.00 93.75 86 SER A N 1
ATOM 713 C CA . SER A 1 86 ? -13.143 0.504 -0.430 1.00 93.75 86 SER A CA 1
ATOM 714 C C . SER A 1 86 ? -11.690 0.065 -0.209 1.00 93.75 86 SER A C 1
ATOM 716 O O . SER A 1 86 ? -10.776 0.888 -0.174 1.00 93.75 86 SER A O 1
ATOM 718 N N . LYS A 1 87 ? -11.452 -1.256 -0.139 1.00 94.38 87 LYS A N 1
ATOM 719 C CA . LYS A 1 87 ? -10.084 -1.807 -0.103 1.00 94.38 87 LYS A CA 1
ATOM 720 C C . LYS A 1 87 ? -9.262 -1.350 -1.318 1.00 94.38 87 LYS A C 1
ATOM 722 O O . LYS A 1 87 ? -8.105 -0.986 -1.156 1.00 94.38 87 LYS A O 1
ATOM 727 N N . ALA A 1 88 ? -9.868 -1.310 -2.509 1.00 94.19 88 ALA A N 1
ATOM 728 C CA . ALA A 1 88 ? -9.205 -0.867 -3.737 1.00 94.19 88 ALA A CA 1
ATOM 729 C C . ALA A 1 88 ? -8.695 0.581 -3.641 1.00 94.19 88 ALA A C 1
ATOM 731 O O . ALA A 1 88 ? -7.555 0.835 -4.008 1.00 94.19 88 ALA A O 1
ATOM 732 N N . GLN A 1 89 ? -9.481 1.494 -3.063 1.00 94.31 89 GLN A N 1
ATOM 733 C CA . GLN A 1 89 ? -9.069 2.891 -2.864 1.00 94.31 89 GLN A CA 1
ATOM 734 C C . GLN A 1 89 ? -7.904 3.028 -1.875 1.00 94.31 89 GLN A C 1
ATOM 736 O O . GLN A 1 89 ? -7.034 3.872 -2.059 1.00 94.31 89 GLN A O 1
ATOM 741 N N . ILE A 1 90 ? -7.836 2.168 -0.851 1.00 94.75 90 ILE A N 1
ATOM 742 C CA . ILE A 1 90 ? -6.677 2.120 0.057 1.00 94.75 90 ILE A CA 1
ATOM 743 C C . ILE A 1 90 ? -5.425 1.673 -0.708 1.00 94.75 90 ILE A C 1
ATOM 745 O O . ILE A 1 90 ? -4.369 2.287 -0.563 1.00 94.75 90 ILE A O 1
ATOM 749 N N . TYR A 1 91 ? -5.536 0.622 -1.529 1.00 94.69 91 TYR A N 1
ATOM 750 C CA . TYR A 1 91 ? -4.426 0.158 -2.367 1.00 94.69 91 TYR A CA 1
ATOM 751 C C . TYR A 1 91 ? -3.988 1.217 -3.379 1.00 94.69 91 TYR A C 1
ATOM 753 O O . TYR A 1 91 ? -2.793 1.430 -3.551 1.00 94.69 91 TYR A O 1
ATOM 761 N N . GLU A 1 92 ? -4.933 1.901 -4.019 1.00 93.25 92 GLU A N 1
ATOM 762 C CA . GLU A 1 92 ? -4.664 2.973 -4.974 1.00 93.25 92 GLU A CA 1
ATOM 763 C C . GLU A 1 92 ? -3.919 4.137 -4.314 1.00 93.25 92 GLU A C 1
ATOM 765 O O . GLU A 1 92 ? -2.838 4.503 -4.772 1.00 93.25 92 GLU A O 1
ATOM 770 N N . ALA A 1 93 ? -4.425 4.647 -3.185 1.00 93.56 93 ALA A N 1
ATOM 771 C CA . ALA A 1 93 ? -3.775 5.723 -2.438 1.00 93.56 93 ALA A CA 1
ATOM 772 C C . ALA A 1 93 ? -2.364 5.332 -1.967 1.00 93.56 93 ALA A C 1
ATOM 774 O O . ALA A 1 93 ? -1.436 6.143 -2.018 1.00 93.56 93 ALA A O 1
ATOM 775 N N . PHE A 1 94 ? -2.181 4.079 -1.540 1.00 93.56 94 PHE A N 1
ATOM 776 C CA . PHE A 1 94 ? -0.871 3.564 -1.147 1.00 93.56 94 PHE A CA 1
ATOM 777 C C . PHE A 1 94 ? 0.095 3.485 -2.320 1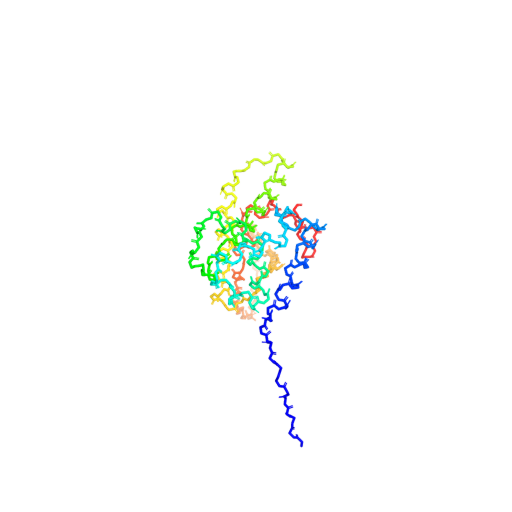.00 93.56 94 PHE A C 1
ATOM 779 O O . PHE A 1 94 ? 1.223 3.966 -2.214 1.00 93.56 94 PHE A O 1
ATOM 786 N N . ASN A 1 95 ? -0.344 2.907 -3.437 1.00 92.44 95 ASN A N 1
ATOM 787 C CA . ASN A 1 95 ? 0.472 2.780 -4.637 1.00 92.44 95 ASN A CA 1
ATOM 788 C C . ASN A 1 95 ? 0.876 4.155 -5.169 1.00 92.44 95 ASN A C 1
ATOM 790 O O . ASN A 1 95 ? 2.038 4.353 -5.504 1.00 92.44 95 ASN A O 1
ATOM 794 N N . GLU A 1 96 ? -0.044 5.117 -5.183 1.00 92.12 96 GLU A N 1
ATOM 795 C CA . GLU A 1 96 ? 0.227 6.478 -5.637 1.00 92.12 96 GLU A CA 1
ATOM 796 C C . GLU A 1 96 ? 1.301 7.158 -4.776 1.00 92.12 96 GLU A C 1
ATOM 798 O O . GLU A 1 96 ? 2.298 7.659 -5.301 1.00 92.12 96 GLU A O 1
ATOM 803 N N . GLN A 1 97 ? 1.165 7.088 -3.447 1.00 90.88 97 GLN A N 1
ATOM 804 C CA . GLN A 1 97 ? 2.160 7.628 -2.520 1.00 90.88 97 GLN A CA 1
ATOM 805 C C . GLN A 1 97 ? 3.517 6.918 -2.652 1.00 90.88 97 GLN A C 1
ATOM 807 O O . GLN A 1 97 ? 4.563 7.569 -2.640 1.00 90.88 97 GLN A O 1
ATOM 812 N N . TRP A 1 98 ? 3.520 5.589 -2.793 1.00 91.25 98 TRP A N 1
ATOM 813 C CA . TRP A 1 98 ? 4.740 4.802 -2.972 1.00 91.25 98 TRP A CA 1
ATOM 814 C C . TRP A 1 98 ? 5.464 5.180 -4.271 1.00 91.25 98 TRP A C 1
ATOM 816 O O . TRP A 1 98 ? 6.676 5.401 -4.264 1.00 91.25 98 TRP A O 1
ATOM 826 N N . ILE A 1 99 ? 4.722 5.332 -5.369 1.00 93.19 99 ILE A N 1
ATOM 827 C CA . ILE A 1 99 ? 5.257 5.762 -6.663 1.00 93.19 99 ILE A CA 1
ATOM 828 C C . ILE A 1 99 ? 5.821 7.176 -6.570 1.00 93.19 99 ILE A C 1
ATOM 830 O O . ILE A 1 99 ? 6.936 7.403 -7.034 1.00 93.19 99 ILE A O 1
ATOM 834 N N . ASP A 1 100 ? 5.117 8.111 -5.933 1.00 92.75 100 ASP A N 1
ATOM 835 C CA . ASP A 1 100 ? 5.598 9.486 -5.773 1.00 92.75 100 ASP A CA 1
ATOM 836 C C . ASP A 1 100 ? 6.922 9.562 -5.008 1.00 92.75 100 ASP A C 1
ATOM 838 O O . ASP A 1 100 ? 7.820 10.316 -5.396 1.00 92.75 100 ASP A O 1
ATOM 842 N N . ILE A 1 101 ? 7.083 8.755 -3.955 1.00 90.25 101 ILE A N 1
ATOM 843 C CA . ILE A 1 101 ? 8.340 8.660 -3.201 1.00 90.25 101 ILE A CA 1
ATOM 844 C C . ILE A 1 101 ? 9.478 8.175 -4.110 1.00 90.25 101 ILE A C 1
ATOM 846 O O . ILE A 1 101 ? 10.555 8.774 -4.130 1.00 90.25 101 ILE A O 1
ATOM 850 N N . HIS A 1 102 ? 9.253 7.126 -4.905 1.00 90.44 102 HIS A N 1
ATOM 851 C CA . HIS A 1 102 ? 10.292 6.596 -5.796 1.00 90.44 102 HIS A CA 1
ATOM 852 C C . HIS A 1 102 ? 10.600 7.514 -6.969 1.00 90.44 102 HIS A C 1
ATOM 854 O O . HIS A 1 102 ? 11.765 7.664 -7.325 1.00 90.44 102 HIS A O 1
ATOM 860 N N . VAL A 1 103 ? 9.600 8.194 -7.524 1.00 92.94 103 VAL A N 1
ATOM 861 C CA . VAL A 1 103 ? 9.805 9.217 -8.554 1.00 92.94 103 VAL A CA 1
ATOM 862 C C . VAL A 1 103 ? 10.687 10.338 -8.012 1.00 92.94 103 VAL A C 1
ATOM 864 O O . VAL A 1 103 ? 11.651 10.706 -8.678 1.00 92.94 103 VAL A O 1
ATOM 867 N N . LYS A 1 104 ? 10.425 10.840 -6.794 1.00 91.69 104 LYS A N 1
ATOM 868 C CA . LYS A 1 104 ? 11.294 11.833 -6.137 1.00 91.69 104 LYS A CA 1
ATOM 869 C C . LYS A 1 104 ? 12.728 11.312 -5.997 1.00 91.69 104 LYS A C 1
ATOM 871 O O . LYS A 1 104 ? 13.665 12.018 -6.357 1.00 91.69 104 LYS A O 1
ATOM 876 N N . ASN A 1 105 ? 12.906 10.069 -5.547 1.00 90.69 105 ASN A N 1
ATOM 877 C CA . ASN A 1 105 ? 14.231 9.458 -5.405 1.00 90.69 105 ASN A CA 1
ATOM 878 C C . ASN A 1 105 ? 14.974 9.345 -6.746 1.00 90.69 105 ASN A C 1
ATOM 880 O O . ASN A 1 105 ? 16.158 9.665 -6.815 1.00 90.69 105 ASN A O 1
ATOM 884 N N . ILE A 1 106 ? 14.289 8.917 -7.810 1.00 88.94 106 ILE A N 1
ATOM 885 C CA . ILE A 1 106 ? 14.862 8.812 -9.158 1.00 88.94 106 ILE A CA 1
ATOM 886 C C . ILE A 1 106 ? 15.246 10.200 -9.677 1.00 88.94 106 ILE A C 1
ATOM 888 O O . ILE A 1 106 ? 16.358 10.381 -10.162 1.00 88.94 106 ILE A O 1
ATOM 892 N N . VAL A 1 107 ? 14.359 11.191 -9.543 1.00 91.19 107 VAL A N 1
ATOM 893 C CA . VAL A 1 107 ? 14.628 12.578 -9.952 1.00 91.19 107 VAL A CA 1
ATOM 894 C C . VAL A 1 107 ? 15.852 13.137 -9.226 1.00 91.19 107 VAL A C 1
ATOM 896 O O . VAL A 1 107 ? 16.726 13.706 -9.876 1.00 91.19 107 VAL A O 1
ATOM 899 N N . ASN A 1 108 ? 15.953 12.930 -7.910 1.00 90.38 108 ASN A N 1
ATOM 900 C CA . ASN A 1 108 ? 17.094 13.385 -7.116 1.00 90.38 108 ASN A CA 1
ATOM 901 C C . ASN A 1 108 ? 18.408 12.772 -7.623 1.00 90.38 108 ASN A C 1
ATOM 903 O O . ASN A 1 108 ? 19.356 13.503 -7.893 1.00 90.38 108 ASN A O 1
ATOM 907 N N . LYS A 1 109 ? 18.449 11.460 -7.864 1.00 89.12 109 LYS A N 1
ATOM 908 C CA . LYS A 1 109 ? 19.661 10.785 -8.359 1.00 89.12 109 LYS A CA 1
ATOM 909 C C . LYS A 1 109 ? 20.034 11.181 -9.781 1.00 89.12 109 LYS A C 1
ATOM 911 O O . LYS A 1 109 ? 21.199 11.404 -10.086 1.00 89.12 109 LYS A O 1
ATOM 916 N N . LEU A 1 110 ? 19.048 11.347 -10.658 1.00 88.00 110 LEU A N 1
ATOM 917 C CA . LEU A 1 110 ? 19.294 11.875 -12.000 1.00 88.00 110 LEU A CA 1
ATOM 918 C C . LEU A 1 110 ? 19.853 13.302 -11.950 1.00 88.00 110 LEU A C 1
ATOM 920 O O . LEU A 1 110 ? 20.730 13.642 -12.744 1.00 88.00 110 LEU A O 1
ATOM 924 N N . SER A 1 111 ? 19.403 14.117 -10.993 1.00 89.25 111 SER A N 1
ATOM 925 C CA . SER A 1 111 ? 19.916 15.474 -10.813 1.00 89.25 111 SER A CA 1
ATOM 926 C C . SER A 1 111 ? 21.386 15.502 -10.376 1.00 89.25 111 SER A C 1
ATOM 928 O O . SER A 1 111 ? 22.132 16.357 -10.855 1.00 89.25 111 SER A O 1
ATOM 930 N N . GLU A 1 112 ? 21.842 14.525 -9.577 1.00 92.25 112 GLU A N 1
ATOM 931 C CA . GLU A 1 112 ? 23.265 14.346 -9.230 1.00 92.25 112 GLU A CA 1
ATOM 932 C C . GLU A 1 112 ? 24.119 14.097 -10.484 1.00 92.25 112 GLU A C 1
ATOM 934 O O . GLU A 1 112 ? 25.247 14.577 -10.589 1.00 92.25 112 GLU A O 1
ATOM 939 N N . LEU A 1 113 ? 23.541 13.429 -11.486 1.00 90.69 113 LEU A N 1
ATOM 940 C CA . LEU A 1 113 ? 24.152 13.178 -12.793 1.00 90.69 113 LEU A CA 1
ATOM 941 C C . LEU A 1 113 ? 23.932 14.317 -13.802 1.00 90.69 113 LEU A C 1
ATOM 943 O O . LEU A 1 113 ? 24.298 14.183 -14.969 1.00 90.69 113 LEU A O 1
ATOM 947 N N . ARG A 1 114 ? 23.336 15.442 -13.378 1.00 89.69 114 ARG A N 1
ATOM 948 C CA . ARG A 1 114 ? 22.935 16.580 -14.231 1.00 89.69 114 ARG A CA 1
ATOM 949 C C . ARG A 1 114 ? 21.942 16.204 -15.339 1.00 89.69 114 ARG A C 1
ATOM 951 O O . ARG A 1 114 ? 21.817 16.920 -16.332 1.00 89.69 114 ARG A O 1
ATOM 958 N N . ILE A 1 115 ? 21.207 15.108 -15.165 1.00 88.12 115 ILE A N 1
ATOM 959 C CA . ILE A 1 115 ? 20.149 14.673 -16.073 1.00 88.12 115 ILE A CA 1
ATOM 960 C C . ILE A 1 115 ? 18.828 15.273 -15.592 1.00 88.12 115 ILE A C 1
ATOM 962 O O . ILE A 1 115 ? 18.353 14.982 -14.496 1.00 88.12 115 ILE A O 1
ATOM 966 N N . GLN A 1 116 ? 18.205 16.099 -16.430 1.00 88.31 116 GLN A N 1
ATOM 967 C CA . GLN A 1 116 ? 16.884 16.657 -16.152 1.00 88.31 116 GLN A CA 1
ATOM 968 C C . GLN A 1 116 ? 15.815 15.882 -16.915 1.00 88.31 116 GLN A C 1
ATOM 970 O O . GLN A 1 116 ? 15.756 15.908 -18.143 1.00 88.31 116 GLN A O 1
ATOM 975 N N . ILE A 1 117 ? 14.941 15.204 -16.176 1.00 87.50 117 ILE A N 1
ATOM 976 C CA . ILE A 1 117 ? 13.777 14.511 -16.727 1.00 87.50 117 ILE A CA 1
ATOM 977 C C . ILE A 1 117 ? 12.535 14.981 -15.970 1.00 87.50 117 ILE A C 1
ATOM 979 O O . ILE A 1 117 ? 12.565 15.220 -14.766 1.00 87.50 117 ILE A O 1
ATOM 983 N N . SER A 1 118 ? 11.420 15.116 -16.689 1.00 91.38 118 SER A N 1
ATOM 984 C CA . SER A 1 118 ? 10.137 15.483 -16.091 1.00 91.38 118 SER A CA 1
ATOM 985 C C . SER A 1 118 ? 9.674 14.417 -15.081 1.00 91.38 118 SER A C 1
ATOM 987 O O . SER A 1 118 ? 9.472 13.267 -15.488 1.00 91.38 118 SER A O 1
ATOM 989 N N . PRO A 1 119 ? 9.393 14.783 -13.812 1.00 92.69 119 PRO A N 1
ATOM 990 C CA . PRO A 1 119 ? 8.858 13.850 -12.817 1.00 92.69 119 PRO A CA 1
ATOM 991 C C . PRO A 1 119 ? 7.563 13.173 -13.279 1.00 92.69 119 PRO A C 1
ATOM 993 O O . PRO A 1 119 ? 7.367 11.986 -13.047 1.00 92.69 119 PRO A O 1
ATOM 996 N N . LYS A 1 120 ? 6.710 13.899 -14.018 1.00 94.44 120 LYS A N 1
ATOM 997 C CA . LYS A 1 120 ? 5.470 13.354 -14.595 1.00 94.44 120 LYS A CA 1
ATOM 998 C C . LYS A 1 120 ? 5.744 12.234 -15.602 1.00 94.44 120 LYS A C 1
ATOM 1000 O O . LYS A 1 120 ? 5.036 11.235 -15.602 1.00 94.44 120 LYS A O 1
ATOM 1005 N N . LYS A 1 121 ? 6.780 12.382 -16.439 1.00 91.62 121 LYS A N 1
ATOM 1006 C CA . LYS A 1 121 ? 7.176 11.346 -17.408 1.00 91.62 121 LYS A CA 1
ATOM 1007 C C . LYS A 1 121 ? 7.731 10.108 -16.705 1.00 91.62 121 LYS A C 1
ATOM 1009 O O . LYS A 1 121 ? 7.356 9.002 -17.076 1.00 91.62 121 LYS A O 1
ATOM 1014 N N . ILE A 1 122 ? 8.572 10.293 -15.682 1.00 90.88 122 ILE A N 1
ATOM 1015 C CA . ILE A 1 122 ? 9.100 9.181 -14.871 1.00 90.88 122 ILE A CA 1
ATOM 1016 C C . ILE A 1 122 ? 7.948 8.446 -14.193 1.00 90.88 122 ILE A C 1
ATOM 1018 O O . ILE A 1 122 ? 7.877 7.227 -14.281 1.00 90.88 122 ILE A O 1
ATOM 1022 N N . LYS A 1 123 ? 7.022 9.185 -13.573 1.00 94.19 123 LYS A N 1
ATOM 1023 C CA . LYS A 1 123 ? 5.846 8.622 -12.909 1.00 94.19 123 LYS A CA 1
ATOM 1024 C C . LYS A 1 123 ? 5.013 7.760 -13.851 1.00 94.19 123 LYS A C 1
ATOM 1026 O O . LYS A 1 123 ? 4.775 6.602 -13.532 1.00 94.19 123 LYS A O 1
ATOM 1031 N N . LEU A 1 124 ? 4.649 8.292 -15.021 1.00 92.62 124 LEU A N 1
ATOM 1032 C CA . LEU A 1 124 ? 3.859 7.563 -16.015 1.00 92.62 124 LEU A CA 1
ATOM 1033 C C . LEU A 1 124 ? 4.581 6.297 -16.500 1.00 92.62 124 LEU A C 1
ATOM 1035 O O . LEU A 1 124 ? 3.989 5.222 -16.531 1.00 92.62 124 LEU A O 1
ATOM 1039 N N . ALA A 1 125 ? 5.867 6.410 -16.846 1.00 90.62 125 ALA A N 1
ATOM 1040 C CA . ALA A 1 125 ? 6.655 5.269 -17.307 1.00 90.62 125 ALA A CA 1
ATOM 1041 C C . ALA A 1 125 ? 6.807 4.196 -16.216 1.00 90.62 125 ALA A C 1
ATOM 1043 O O . ALA A 1 125 ? 6.687 3.006 -16.499 1.00 90.62 125 ALA A O 1
ATOM 1044 N N . PHE A 1 126 ? 7.032 4.610 -14.967 1.00 90.81 126 PHE A N 1
ATOM 1045 C CA . PHE A 1 126 ? 7.185 3.699 -13.837 1.00 90.81 126 PHE A CA 1
ATOM 1046 C C . PHE A 1 126 ? 5.864 3.012 -13.468 1.00 90.81 126 PHE A C 1
ATOM 1048 O O . PHE A 1 126 ? 5.847 1.801 -13.261 1.00 90.81 126 PHE A O 1
ATOM 1055 N N . GLN A 1 127 ? 4.748 3.750 -13.471 1.00 92.19 127 GLN A N 1
ATOM 1056 C CA . GLN A 1 127 ? 3.400 3.194 -13.314 1.00 92.19 127 GLN A CA 1
ATOM 1057 C C . GLN A 1 127 ? 3.119 2.125 -14.371 1.00 92.19 127 GLN A C 1
ATOM 1059 O O . GLN A 1 127 ? 2.767 1.000 -14.018 1.00 92.19 127 GLN A O 1
ATOM 1064 N N . GLN A 1 128 ? 3.340 2.450 -15.647 1.00 91.50 128 GLN A N 1
ATOM 1065 C CA . GLN A 1 128 ? 3.106 1.521 -16.750 1.00 91.50 128 GLN A CA 1
ATOM 1066 C C . GLN A 1 128 ? 3.977 0.265 -16.636 1.00 91.50 128 GLN A C 1
ATOM 1068 O O . GLN A 1 128 ? 3.490 -0.844 -16.845 1.00 91.50 128 GLN A O 1
ATOM 1073 N N . TYR A 1 129 ? 5.254 0.428 -16.281 1.00 91.31 129 TYR A N 1
ATOM 1074 C CA . TYR A 1 129 ? 6.167 -0.692 -16.068 1.00 91.31 129 TYR A CA 1
ATOM 1075 C C . TYR A 1 129 ? 5.655 -1.636 -14.971 1.00 91.31 129 TYR A C 1
ATOM 1077 O O . TYR A 1 129 ? 5.506 -2.833 -15.214 1.00 91.31 129 TYR A O 1
ATOM 1085 N N . CYS A 1 130 ? 5.331 -1.098 -13.791 1.00 91.00 130 CYS A N 1
ATOM 1086 C CA . CYS A 1 130 ? 4.838 -1.883 -12.659 1.00 91.00 130 CYS A CA 1
ATOM 1087 C C . CYS A 1 130 ? 3.506 -2.577 -12.971 1.00 91.00 130 CYS A C 1
ATOM 1089 O O . CYS A 1 130 ? 3.324 -3.735 -12.601 1.00 91.00 130 CYS A O 1
ATOM 1091 N N . GLN A 1 131 ? 2.589 -1.896 -13.665 1.00 91.81 131 GLN A N 1
ATOM 1092 C CA . GLN A 1 131 ? 1.303 -2.465 -14.074 1.00 91.81 131 GLN A CA 1
ATOM 1093 C C . GLN A 1 131 ? 1.485 -3.617 -15.061 1.00 91.81 131 GLN A C 1
ATOM 1095 O O . GLN A 1 131 ? 0.934 -4.692 -14.840 1.00 91.81 131 GLN A O 1
ATOM 1100 N N . ASN A 1 132 ? 2.290 -3.421 -16.109 1.00 92.38 132 ASN A N 1
ATOM 1101 C CA . ASN A 1 132 ? 2.536 -4.454 -17.112 1.00 92.38 132 ASN A CA 1
ATOM 1102 C C . ASN A 1 132 ? 3.212 -5.677 -16.488 1.00 92.38 132 ASN A C 1
ATOM 1104 O O . ASN A 1 132 ? 2.779 -6.799 -16.728 1.00 92.38 132 ASN A O 1
ATOM 1108 N N . LEU A 1 133 ? 4.250 -5.466 -15.673 1.00 91.69 133 LEU A N 1
ATOM 1109 C CA . LEU A 1 133 ? 4.954 -6.559 -15.007 1.00 91.69 133 LEU A CA 1
ATOM 1110 C C . LEU A 1 133 ? 4.035 -7.297 -14.027 1.00 91.69 133 LEU A C 1
ATOM 1112 O O . LEU A 1 133 ? 3.964 -8.521 -14.059 1.00 91.69 133 LEU A O 1
ATOM 1116 N N . GLY A 1 134 ? 3.306 -6.565 -13.180 1.00 92.44 134 GLY A N 1
ATOM 1117 C CA . GLY A 1 134 ? 2.392 -7.157 -12.204 1.00 92.44 134 GLY A CA 1
ATOM 1118 C C . GLY A 1 134 ? 1.250 -7.938 -12.857 1.00 92.44 134 GLY A C 1
ATOM 1119 O O . GLY A 1 134 ? 0.886 -9.008 -12.373 1.00 92.44 134 GLY A O 1
ATOM 1120 N N . PHE A 1 135 ? 0.717 -7.440 -13.976 1.00 93.31 135 PHE A N 1
ATOM 1121 C CA . PHE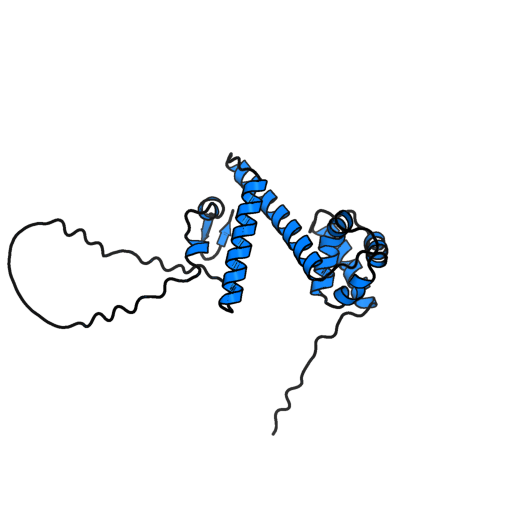 A 1 135 ? -0.314 -8.135 -14.742 1.00 93.31 135 PHE A CA 1
ATOM 1122 C C . PHE A 1 135 ? 0.216 -9.434 -15.356 1.00 93.31 135 PHE A C 1
ATOM 1124 O O . PHE A 1 135 ? -0.419 -10.475 -15.207 1.00 93.31 135 PHE A O 1
ATOM 1131 N N . GLU A 1 136 ? 1.405 -9.414 -15.964 1.00 92.56 136 GLU A N 1
ATOM 1132 C CA . GLU A 1 136 ? 2.027 -10.641 -16.474 1.00 92.56 136 GLU A CA 1
ATOM 1133 C C . GLU A 1 136 ? 2.344 -11.633 -15.348 1.00 92.56 136 GLU A C 1
ATOM 1135 O O . GLU A 1 136 ? 2.019 -12.811 -15.457 1.00 92.56 136 GLU A O 1
ATOM 1140 N N . MET A 1 137 ? 2.900 -11.178 -14.221 1.00 92.69 137 MET A N 1
ATOM 1141 C CA . MET A 1 137 ? 3.123 -12.015 -13.032 1.00 92.69 137 MET A CA 1
ATOM 1142 C C . MET A 1 137 ? 1.841 -12.718 -12.574 1.00 92.69 137 MET A C 1
ATOM 1144 O O . MET A 1 137 ? 1.846 -13.926 -12.328 1.00 92.69 137 MET A O 1
ATOM 1148 N N . PHE A 1 138 ? 0.727 -11.986 -12.537 1.00 93.94 138 PHE A N 1
ATOM 1149 C CA . PHE A 1 138 ? -0.583 -12.539 -12.213 1.00 93.94 138 PHE A CA 1
ATOM 1150 C C . PHE A 1 138 ? -1.051 -13.578 -13.241 1.00 93.94 138 PHE A C 1
ATOM 1152 O O . PHE A 1 138 ? -1.411 -14.690 -12.856 1.00 93.94 138 PHE A O 1
ATOM 1159 N N . MET A 1 139 ? -1.000 -13.253 -14.536 1.00 92.94 139 MET A N 1
ATOM 1160 C CA . MET A 1 139 ? -1.441 -14.149 -15.614 1.00 92.94 139 MET A CA 1
ATOM 1161 C C . MET A 1 139 ? -0.630 -15.447 -15.676 1.00 92.94 139 MET A C 1
ATOM 1163 O O . MET A 1 139 ? -1.169 -16.501 -16.006 1.00 92.94 139 MET A O 1
ATOM 1167 N N . GLN A 1 140 ? 0.653 -15.382 -15.327 1.00 89.69 140 GLN A N 1
ATOM 1168 C CA . GLN A 1 140 ? 1.553 -16.534 -15.305 1.00 89.69 140 GLN A CA 1
ATOM 1169 C C . GLN A 1 140 ? 1.477 -17.326 -13.990 1.00 89.69 140 GLN A C 1
ATOM 1171 O O . GLN A 1 140 ? 2.103 -18.377 -13.877 1.00 89.69 140 GLN A O 1
ATOM 1176 N N . GLY A 1 141 ? 0.756 -16.826 -12.978 1.00 91.94 141 GLY A N 1
ATOM 1177 C CA . GLY A 1 141 ? 0.723 -17.417 -11.637 1.00 91.94 141 GLY A CA 1
ATOM 1178 C C . GLY A 1 141 ? 2.063 -17.336 -10.893 1.00 91.94 141 GLY A C 1
ATOM 1179 O O . GLY A 1 141 ? 2.274 -18.063 -9.923 1.00 91.94 141 GLY A O 1
ATOM 1180 N N . ASN A 1 142 ? 2.969 -16.459 -11.333 1.00 90.31 142 ASN A N 1
ATOM 1181 C CA . ASN A 1 142 ? 4.317 -16.320 -10.795 1.00 90.31 142 ASN A CA 1
ATOM 1182 C C . ASN A 1 142 ? 4.399 -15.092 -9.892 1.00 90.31 142 ASN A C 1
ATOM 1184 O O . ASN A 1 142 ? 4.234 -13.961 -10.334 1.00 90.31 142 ASN A O 1
ATOM 1188 N N . GLN A 1 143 ? 4.724 -15.301 -8.620 1.00 88.31 143 GLN A N 1
ATOM 1189 C CA . GLN A 1 143 ? 4.875 -14.208 -7.651 1.00 88.31 143 GLN A CA 1
ATOM 1190 C C . GLN A 1 143 ? 6.280 -13.594 -7.645 1.00 88.31 143 GLN A C 1
ATOM 1192 O O . GLN A 1 143 ? 6.523 -12.610 -6.950 1.00 88.31 143 GLN A O 1
ATOM 1197 N N . VAL A 1 144 ? 7.209 -14.170 -8.412 1.00 87.75 144 VAL A N 1
ATOM 1198 C CA . VAL A 1 144 ? 8.607 -13.748 -8.476 1.00 87.75 144 VAL A CA 1
ATOM 1199 C C . VAL A 1 144 ? 9.024 -13.642 -9.940 1.00 87.75 144 VAL A C 1
ATOM 1201 O O . VAL A 1 144 ? 8.873 -14.598 -10.698 1.00 87.75 144 VAL A O 1
ATOM 1204 N N . ALA A 1 145 ? 9.560 -12.481 -10.316 1.00 86.06 145 ALA A N 1
ATOM 1205 C CA . ALA A 1 145 ? 10.226 -12.258 -11.592 1.00 86.06 145 ALA A CA 1
ATOM 1206 C C . ALA A 1 145 ? 11.733 -12.159 -11.338 1.00 86.06 145 ALA A C 1
ATOM 1208 O O . ALA A 1 145 ? 12.173 -11.367 -10.502 1.00 86.06 145 ALA A O 1
ATOM 1209 N N . THR A 1 146 ? 12.518 -12.974 -12.034 1.00 82.75 146 THR A N 1
ATOM 1210 C CA . THR A 1 146 ? 13.977 -13.009 -11.896 1.00 82.75 146 THR A CA 1
ATOM 1211 C C . THR A 1 146 ? 14.626 -12.599 -13.200 1.00 82.75 146 THR A C 1
ATOM 1213 O O . THR A 1 146 ? 14.242 -13.086 -14.260 1.00 82.75 146 THR A O 1
ATOM 1216 N N . GLU A 1 147 ? 15.641 -11.748 -13.122 1.00 75.94 147 GLU A N 1
ATOM 1217 C CA . GLU A 1 147 ? 16.522 -11.506 -14.256 1.00 75.94 147 GLU A CA 1
ATOM 1218 C C . GLU A 1 147 ? 17.401 -12.748 -14.452 1.00 75.94 147 GLU A C 1
ATOM 1220 O O . GLU A 1 147 ? 18.224 -13.087 -13.601 1.00 75.94 147 GLU A O 1
ATOM 1225 N N . ASN A 1 148 ? 17.199 -13.472 -15.552 1.00 68.69 148 ASN A N 1
ATOM 1226 C CA . ASN A 1 148 ? 18.083 -14.572 -15.909 1.00 68.69 148 ASN A CA 1
ATOM 1227 C C . ASN A 1 148 ? 19.430 -14.021 -16.402 1.00 68.69 148 ASN A C 1
ATOM 1229 O O . ASN A 1 148 ? 19.525 -13.470 -17.497 1.00 68.69 148 ASN A O 1
ATOM 1233 N N . ASP A 1 149 ? 20.491 -14.259 -15.629 1.00 53.88 149 ASP A N 1
ATOM 1234 C CA . ASP A 1 149 ? 21.883 -13.888 -15.939 1.00 53.88 149 ASP A CA 1
ATOM 1235 C C . ASP A 1 149 ? 22.510 -14.713 -17.085 1.00 53.88 149 ASP A C 1
ATOM 1237 O O . ASP A 1 149 ? 23.724 -14.664 -17.308 1.00 53.88 149 ASP A O 1
ATOM 1241 N N . TYR A 1 150 ? 21.710 -15.472 -17.845 1.00 50.91 150 TYR A N 1
ATOM 1242 C CA . TYR A 1 150 ? 22.189 -16.211 -19.009 1.00 50.91 150 TYR A CA 1
ATOM 1243 C C . TYR A 1 150 ? 22.576 -15.240 -20.127 1.00 50.91 150 TYR A C 1
ATOM 1245 O O . TYR A 1 150 ? 21.850 -15.026 -21.097 1.00 50.91 150 TYR A O 1
ATOM 1253 N N . LYS A 1 151 ? 23.799 -14.716 -20.024 1.00 45.69 151 LYS A N 1
ATOM 1254 C CA . LYS A 1 151 ? 24.605 -14.320 -21.169 1.00 45.69 151 LYS A CA 1
ATOM 1255 C C . LYS A 1 151 ? 24.760 -15.566 -22.031 1.00 45.69 151 LYS A C 1
ATOM 1257 O O . LYS A 1 151 ? 25.677 -16.363 -21.838 1.00 45.69 151 LYS A O 1
ATOM 1262 N N . VAL A 1 152 ? 23.857 -15.757 -22.989 1.00 41.78 152 VAL A N 1
ATOM 1263 C CA . VAL A 1 152 ? 24.225 -16.513 -24.178 1.00 41.78 152 VAL A CA 1
ATOM 1264 C C . VAL A 1 152 ? 25.336 -15.686 -24.803 1.00 41.78 152 VAL A C 1
ATOM 1266 O O . VAL A 1 152 ? 25.096 -14.659 -25.430 1.00 41.78 152 VAL A O 1
ATOM 1269 N N . TYR A 1 153 ? 26.576 -16.085 -24.538 1.00 38.84 153 TYR A N 1
ATOM 1270 C CA . TYR A 1 153 ? 27.670 -15.743 -25.415 1.00 38.84 153 TYR A CA 1
ATOM 1271 C C . TYR A 1 153 ? 27.230 -16.229 -26.798 1.00 38.84 153 TYR A C 1
ATOM 1273 O O . TYR A 1 153 ? 27.273 -17.426 -27.065 1.00 38.84 153 TYR A O 1
ATOM 1281 N N . GLU A 1 154 ? 26.793 -15.325 -27.674 1.00 41.25 154 GLU A N 1
ATOM 1282 C CA . GLU A 1 154 ? 26.879 -15.543 -29.118 1.00 41.25 154 GLU A CA 1
ATOM 1283 C C . GLU A 1 154 ? 28.375 -15.594 -29.491 1.00 41.25 154 GLU A C 1
ATOM 1285 O O . GLU A 1 154 ? 28.914 -14.736 -30.182 1.00 41.25 154 GLU A O 1
ATOM 1290 N N . LYS A 1 155 ? 29.095 -16.604 -28.996 1.00 41.25 155 LYS A N 1
ATOM 1291 C CA . LYS A 1 155 ? 30.187 -17.196 -29.754 1.00 41.25 155 LYS A CA 1
ATOM 1292 C C . LYS A 1 155 ? 29.495 -18.224 -30.625 1.00 41.25 155 LYS A C 1
ATOM 1294 O O . LYS A 1 155 ? 29.043 -19.225 -30.095 1.00 41.25 155 LYS A O 1
ATOM 1299 N N . ASP A 1 156 ? 29.271 -17.841 -31.880 1.00 40.12 156 ASP A N 1
ATOM 1300 C CA . ASP A 1 156 ? 29.208 -18.721 -33.062 1.00 40.12 156 ASP A CA 1
ATOM 1301 C C . ASP A 1 156 ? 28.556 -18.043 -34.282 1.00 40.12 156 ASP A C 1
ATOM 1303 O O . ASP A 1 156 ? 28.219 -18.696 -35.266 1.00 40.12 156 ASP A O 1
ATOM 1307 N N . LYS A 1 157 ? 28.523 -16.703 -34.339 1.00 39.47 157 LYS A N 1
ATOM 1308 C CA . LYS A 1 157 ? 28.748 -16.033 -35.631 1.00 39.47 157 LYS A CA 1
ATOM 1309 C C . LYS A 1 157 ? 30.246 -15.981 -35.901 1.00 39.47 157 LYS A C 1
ATOM 1311 O O . LYS A 1 157 ? 30.882 -14.934 -35.852 1.00 39.47 157 LYS A O 1
ATOM 1316 N N . ILE A 1 158 ? 30.801 -17.156 -36.190 1.00 34.62 158 ILE A N 1
ATOM 1317 C CA . ILE A 1 158 ? 32.022 -17.269 -36.980 1.00 34.62 158 ILE A CA 1
ATOM 1318 C C . ILE A 1 158 ? 31.725 -16.518 -38.278 1.00 34.62 158 ILE A C 1
ATOM 1320 O O . ILE A 1 158 ? 30.917 -16.964 -39.096 1.00 34.62 158 ILE A O 1
ATOM 1324 N N . TRP A 1 159 ? 32.335 -15.345 -38.444 1.00 28.64 159 TRP A N 1
ATOM 1325 C CA . TRP A 1 159 ? 32.504 -14.735 -39.752 1.00 28.64 159 TRP A CA 1
ATOM 1326 C C . TRP A 1 159 ? 33.204 -15.766 -40.638 1.00 28.64 159 TRP A C 1
ATOM 1328 O O . TRP A 1 159 ? 34.424 -15.901 -40.611 1.00 28.64 159 TRP A O 1
ATOM 1338 N N . LYS A 1 160 ? 32.426 -16.514 -41.429 1.00 28.31 160 LYS A N 1
ATOM 1339 C CA . LYS A 1 160 ? 32.928 -17.137 -42.651 1.00 28.31 160 LYS A CA 1
ATOM 1340 C C . LYS A 1 160 ? 33.209 -16.007 -43.634 1.00 28.31 160 LYS A C 1
ATOM 1342 O O . LYS A 1 160 ? 32.420 -15.720 -44.532 1.00 28.31 160 LYS A O 1
ATOM 1347 N N . THR A 1 161 ? 34.327 -15.331 -43.411 1.00 31.05 161 THR A N 1
ATOM 1348 C CA . THR A 1 161 ? 35.025 -14.613 -44.464 1.00 31.05 161 THR A CA 1
ATOM 1349 C C . THR A 1 161 ? 35.407 -15.669 -45.491 1.00 31.05 161 THR A C 1
ATOM 1351 O O . THR A 1 161 ? 36.053 -16.661 -45.162 1.00 31.05 161 THR A O 1
ATOM 1354 N N . LYS A 1 162 ? 34.901 -15.505 -46.711 1.00 34.47 162 LYS A N 1
ATOM 1355 C CA . LYS A 1 162 ? 35.221 -16.356 -47.853 1.00 34.47 162 LYS A CA 1
ATOM 1356 C C . LYS A 1 162 ? 36.740 -16.393 -48.049 1.00 34.47 162 LYS A C 1
ATOM 1358 O O . LYS A 1 162 ? 37.344 -15.342 -48.242 1.00 34.47 162 LYS A O 1
ATOM 1363 N N . SER A 1 163 ? 37.315 -17.585 -48.072 1.00 31.31 163 SER A N 1
ATOM 1364 C CA . SER A 1 163 ? 38.498 -17.881 -48.875 1.00 31.31 163 SER A CA 1
ATOM 1365 C C . SER A 1 163 ? 38.244 -19.211 -49.569 1.00 31.31 163 SER A C 1
ATOM 1367 O O . SER A 1 163 ? 37.777 -20.164 -48.943 1.00 31.31 163 SER A O 1
ATOM 1369 N N . GLU A 1 164 ? 38.449 -19.202 -50.877 1.00 33.56 164 GLU A N 1
ATOM 1370 C CA . GLU A 1 164 ? 38.340 -20.353 -51.758 1.00 33.56 164 GLU A CA 1
ATOM 1371 C C . GLU A 1 164 ? 39.406 -21.407 -51.424 1.00 33.56 164 GLU A C 1
ATOM 1373 O O . GLU A 1 164 ? 40.471 -21.093 -50.894 1.00 33.56 164 GLU A O 1
ATOM 1378 N N . ASP A 1 165 ? 39.046 -22.634 -51.794 1.00 29.92 165 ASP A N 1
ATOM 1379 C CA . ASP A 1 165 ? 39.871 -23.812 -52.050 1.00 29.92 165 ASP A CA 1
ATOM 1380 C C . ASP A 1 165 ? 40.023 -24.948 -51.013 1.00 29.92 165 ASP A C 1
ATOM 1382 O O . ASP A 1 165 ? 40.382 -24.795 -49.851 1.00 29.92 165 ASP A O 1
ATOM 1386 N N . GLU A 1 166 ? 39.766 -26.125 -51.600 1.00 30.05 166 GLU A N 1
ATOM 1387 C CA . GLU A 1 166 ? 40.053 -27.519 -51.253 1.00 30.05 166 GLU A CA 1
ATOM 1388 C C . GLU A 1 166 ? 39.021 -28.386 -50.490 1.00 30.05 166 GLU A C 1
ATOM 1390 O O . GLU A 1 166 ? 38.775 -28.301 -49.290 1.00 30.05 166 GLU A O 1
ATOM 1395 N N . LYS A 1 167 ? 38.448 -29.297 -51.297 1.00 35.53 167 LYS A N 1
ATOM 1396 C CA . LYS A 1 167 ? 37.733 -30.551 -51.014 1.00 35.53 167 LYS A CA 1
ATOM 1397 C C . LYS A 1 167 ? 38.244 -31.323 -49.790 1.00 35.53 167 LYS A C 1
ATOM 1399 O O . LYS A 1 167 ? 39.427 -31.630 -49.727 1.00 35.53 167 LYS A O 1
ATOM 1404 N N . LEU A 1 168 ? 37.304 -31.866 -49.006 1.00 27.02 168 LEU A N 1
ATOM 1405 C CA . LEU A 1 168 ? 37.165 -33.315 -48.755 1.00 27.02 168 LEU A CA 1
ATOM 1406 C C . LEU A 1 168 ? 35.867 -33.617 -47.977 1.00 27.02 168 LEU A C 1
ATOM 1408 O O . LEU A 1 168 ? 35.557 -32.981 -46.974 1.00 27.02 168 LEU A O 1
ATOM 1412 N N . GLU A 1 169 ? 35.091 -34.581 -48.480 1.00 34.09 169 GLU A N 1
ATOM 1413 C CA . GLU A 1 169 ? 33.869 -35.125 -47.873 1.00 34.09 169 GLU A CA 1
ATOM 1414 C C . GLU A 1 169 ? 34.200 -36.088 -46.725 1.00 34.09 169 GLU A C 1
ATOM 1416 O O . GLU A 1 169 ? 35.001 -36.983 -46.961 1.00 34.09 169 GLU A O 1
ATOM 1421 N N . ILE A 1 170 ? 33.502 -36.004 -45.577 1.00 30.28 170 ILE A N 1
ATOM 1422 C CA . ILE A 1 170 ? 33.034 -37.163 -44.779 1.00 30.28 170 ILE A CA 1
ATOM 1423 C C . ILE A 1 170 ? 31.722 -36.775 -44.054 1.00 30.28 170 ILE A C 1
ATOM 1425 O O . ILE A 1 170 ? 31.639 -35.739 -43.396 1.00 30.28 170 ILE A O 1
ATOM 1429 N N . LYS A 1 171 ? 30.687 -37.612 -44.212 1.00 36.19 171 LYS A N 1
ATOM 1430 C CA . LYS A 1 171 ? 29.371 -37.577 -43.541 1.00 36.19 171 LYS A CA 1
ATOM 1431 C C . LYS A 1 171 ? 29.463 -38.137 -42.111 1.00 36.19 171 LYS A C 1
ATOM 1433 O O . LYS A 1 171 ? 30.158 -39.123 -41.936 1.00 36.19 171 LYS A O 1
ATOM 1438 N N . GLU A 1 172 ? 28.682 -37.613 -41.157 1.00 25.86 172 GLU A N 1
ATOM 1439 C CA . GLU A 1 172 ? 27.658 -38.368 -40.389 1.00 25.86 172 GLU A CA 1
ATOM 1440 C C . GLU A 1 172 ? 27.094 -37.598 -39.173 1.00 25.86 172 GLU A C 1
ATOM 1442 O O . GLU A 1 172 ? 27.811 -37.173 -38.275 1.00 25.86 172 GLU A O 1
ATOM 1447 N N . ASN A 1 173 ? 25.761 -37.479 -39.164 1.00 35.06 173 ASN A N 1
ATOM 1448 C CA . ASN A 1 173 ? 24.839 -37.630 -38.032 1.00 35.06 173 ASN A CA 1
ATOM 1449 C C . ASN A 1 173 ? 25.200 -37.032 -36.660 1.00 35.06 173 ASN A C 1
ATOM 1451 O O . ASN A 1 173 ? 25.643 -37.742 -35.762 1.00 35.06 173 ASN A O 1
ATOM 1455 N N . GLN A 1 174 ? 24.742 -35.803 -36.413 1.00 30.78 174 GLN A N 1
ATOM 1456 C CA . GLN A 1 174 ? 24.102 -35.483 -35.135 1.00 30.78 174 GLN A CA 1
ATOM 1457 C C . GLN A 1 174 ? 22.803 -34.726 -35.400 1.00 30.78 174 GLN A C 1
ATOM 1459 O O . GLN A 1 174 ? 22.785 -33.631 -35.961 1.00 30.78 174 GLN A O 1
ATOM 1464 N N . SER A 1 175 ? 21.696 -35.358 -35.022 1.00 30.78 175 SER A N 1
ATOM 1465 C CA . SER A 1 175 ? 20.382 -34.741 -34.923 1.00 30.78 175 SER A CA 1
ATOM 1466 C C . SER A 1 175 ? 20.458 -33.587 -33.924 1.00 30.78 175 SER A C 1
ATOM 1468 O O . SER A 1 175 ? 20.297 -33.783 -32.719 1.00 30.78 175 SER A O 1
ATOM 1470 N N . ASN A 1 176 ? 20.714 -32.380 -34.423 1.00 31.53 176 ASN A N 1
ATOM 1471 C CA . ASN A 1 176 ? 20.510 -31.155 -33.668 1.00 31.53 176 ASN A CA 1
ATOM 1472 C C . ASN A 1 176 ? 19.003 -30.955 -33.524 1.00 31.53 176 ASN A C 1
ATOM 1474 O O . ASN A 1 176 ? 18.373 -30.227 -34.288 1.00 31.53 176 ASN A O 1
ATOM 1478 N N . THR A 1 177 ? 18.411 -31.635 -32.545 1.00 30.44 177 THR A N 1
ATOM 1479 C CA . THR A 1 177 ? 17.106 -31.256 -32.022 1.00 30.44 177 THR A CA 1
ATOM 1480 C C . THR A 1 177 ? 17.313 -29.930 -31.305 1.00 30.44 177 THR A C 1
ATOM 1482 O O . THR A 1 177 ? 17.597 -29.879 -30.109 1.00 30.44 177 THR A O 1
ATOM 1485 N N . THR A 1 178 ? 17.244 -28.835 -32.058 1.00 35.31 178 THR A N 1
ATOM 1486 C CA . THR A 1 178 ? 17.202 -27.482 -31.519 1.00 35.31 178 THR A CA 1
ATOM 1487 C C . THR A 1 178 ? 15.879 -27.356 -30.779 1.00 35.31 178 THR A C 1
ATOM 1489 O O . THR A 1 178 ? 14.861 -26.972 -31.346 1.00 35.31 178 THR A O 1
ATOM 1492 N N . VAL A 1 179 ? 15.865 -27.744 -29.503 1.00 36.34 179 VAL A N 1
ATOM 1493 C CA . VAL A 1 179 ? 14.785 -27.369 -28.595 1.00 36.34 179 VAL A CA 1
ATOM 1494 C C . VAL A 1 179 ? 14.791 -25.840 -28.582 1.00 36.34 179 VAL A C 1
ATOM 1496 O O . VAL A 1 179 ? 15.809 -25.260 -28.186 1.00 36.34 179 VAL A O 1
ATOM 1499 N N . PRO A 1 180 ? 13.730 -25.156 -29.047 1.00 39.06 180 PRO A N 1
ATOM 1500 C CA . PRO A 1 180 ? 13.678 -23.709 -28.958 1.00 39.06 180 PRO A CA 1
ATOM 1501 C C . PRO A 1 180 ? 13.666 -23.374 -27.468 1.00 39.06 180 PRO A C 1
ATOM 1503 O O . PRO A 1 180 ? 12.687 -23.631 -26.766 1.00 39.06 180 PRO A O 1
ATOM 1506 N N . LYS A 1 181 ? 14.798 -22.882 -26.953 1.00 50.97 181 LYS A N 1
ATOM 1507 C CA . LYS A 1 181 ? 14.900 -22.403 -25.575 1.00 50.97 181 LYS A CA 1
ATOM 1508 C C . LYS A 1 181 ? 13.860 -21.298 -25.439 1.00 50.97 181 LYS A C 1
ATOM 1510 O O . LYS A 1 181 ? 14.014 -20.253 -26.067 1.00 50.97 181 LYS A O 1
ATOM 1515 N N . LYS A 1 182 ? 12.781 -21.555 -24.687 1.00 55.12 182 LYS A N 1
ATOM 1516 C CA . LYS A 1 182 ? 11.782 -20.536 -24.348 1.00 55.12 182 LYS A CA 1
ATOM 1517 C C . LYS A 1 182 ? 12.548 -19.338 -23.805 1.00 55.12 182 LYS A C 1
ATOM 1519 O O . LYS A 1 182 ? 13.195 -19.446 -22.765 1.00 55.12 182 LYS A O 1
ATOM 1524 N N . GLN A 1 183 ? 12.529 -18.242 -24.554 1.00 62.22 183 GLN A N 1
ATOM 1525 C CA . GLN A 1 183 ? 13.062 -16.980 -24.082 1.00 62.22 183 GLN A CA 1
ATOM 1526 C C . GLN A 1 183 ? 12.329 -16.653 -22.785 1.00 62.22 183 GLN A C 1
ATOM 1528 O O . GLN A 1 183 ? 11.106 -16.790 -22.716 1.00 62.22 183 GLN A O 1
ATOM 1533 N N . ASP A 1 184 ? 13.091 -16.328 -21.745 1.00 76.12 184 ASP A N 1
ATOM 1534 C CA . ASP A 1 184 ? 12.520 -15.964 -20.459 1.00 76.12 184 ASP A CA 1
ATOM 1535 C C . ASP A 1 184 ? 11.515 -14.827 -20.669 1.00 76.12 184 ASP A C 1
ATOM 1537 O O . ASP A 1 184 ? 11.863 -13.780 -21.215 1.00 76.12 184 ASP A O 1
ATOM 1541 N N . ILE A 1 185 ? 10.265 -15.042 -20.262 1.00 79.94 185 ILE A N 1
ATOM 1542 C CA . ILE A 1 185 ? 9.180 -14.067 -20.411 1.00 79.94 185 ILE A CA 1
ATOM 1543 C C . ILE A 1 185 ? 9.495 -12.752 -19.686 1.00 79.94 185 ILE A C 1
ATOM 1545 O O . ILE A 1 185 ? 8.980 -11.698 -20.060 1.00 79.94 185 ILE A O 1
ATOM 1549 N N . TRP A 1 186 ? 10.390 -12.789 -18.692 1.00 86.25 186 TRP A N 1
ATOM 1550 C CA . TRP A 1 186 ? 10.838 -11.607 -17.967 1.00 86.25 186 TRP A CA 1
ATOM 1551 C C . TRP A 1 186 ? 11.886 -10.785 -18.720 1.00 86.25 186 TRP A C 1
ATOM 1553 O O . TRP A 1 186 ? 12.119 -9.626 -18.377 1.00 86.25 186 TRP A O 1
ATOM 1563 N N . TYR A 1 187 ? 12.482 -11.339 -19.782 1.00 81.44 187 TYR A N 1
ATOM 1564 C CA . TYR A 1 187 ? 13.529 -10.688 -20.571 1.00 81.44 187 TYR A CA 1
ATOM 1565 C C . TYR A 1 187 ? 13.111 -9.291 -21.048 1.00 81.44 187 TYR A C 1
ATOM 1567 O O . TYR A 1 187 ? 13.904 -8.356 -20.979 1.00 81.44 187 TYR A O 1
ATOM 1575 N N . GLN A 1 188 ? 11.857 -9.117 -21.473 1.00 81.44 188 GLN A N 1
ATOM 1576 C CA . GLN A 1 188 ? 11.343 -7.830 -21.956 1.00 81.44 188 GLN A CA 1
ATOM 1577 C C . GLN A 1 188 ? 11.300 -6.728 -20.882 1.00 81.44 188 GLN A C 1
ATOM 1579 O O . GLN A 1 188 ? 11.376 -5.548 -21.218 1.00 81.44 188 GLN A O 1
ATOM 1584 N N . TYR A 1 189 ? 11.216 -7.095 -19.600 1.00 83.44 189 TYR A N 1
ATOM 1585 C CA . TYR A 1 189 ? 11.176 -6.144 -18.487 1.00 83.44 189 TYR A CA 1
ATOM 1586 C C . TYR A 1 189 ? 12.576 -5.761 -18.000 1.00 83.44 189 TYR A C 1
ATOM 1588 O O . TYR A 1 189 ? 12.789 -4.615 -17.607 1.00 83.44 189 TYR A O 1
ATOM 1596 N N . PHE A 1 190 ? 13.537 -6.687 -18.078 1.00 79.94 190 PHE A N 1
ATOM 1597 C CA . PHE A 1 190 ? 14.892 -6.484 -17.557 1.00 79.94 190 PHE A CA 1
ATOM 1598 C C . PHE A 1 190 ? 15.928 -6.073 -18.621 1.00 79.94 190 PHE A C 1
ATOM 1600 O O . PHE A 1 190 ? 16.842 -5.316 -18.312 1.00 79.94 190 PHE A O 1
ATOM 1607 N N . ASN A 1 191 ? 15.778 -6.492 -19.886 1.00 68.31 191 ASN A N 1
ATOM 1608 C CA . ASN A 1 191 ? 16.794 -6.288 -20.936 1.00 68.31 191 ASN A CA 1
ATOM 1609 C C . ASN A 1 191 ? 16.487 -5.186 -21.962 1.00 68.31 191 ASN A C 1
ATOM 1611 O O . ASN A 1 191 ? 17.296 -4.950 -22.867 1.00 68.31 191 ASN A O 1
ATOM 1615 N N . GLY A 1 192 ? 15.364 -4.476 -21.831 1.00 54.16 192 GLY A N 1
ATOM 1616 C CA . GLY A 1 192 ? 15.061 -3.341 -22.705 1.00 54.16 192 GLY A CA 1
ATOM 1617 C C . GLY A 1 192 ? 16.125 -2.239 -22.616 1.00 54.16 192 GLY A C 1
ATOM 1618 O O . GLY A 1 192 ? 16.728 -2.034 -21.562 1.00 54.16 192 GLY A O 1
ATOM 1619 N N . ASP A 1 193 ? 16.308 -1.459 -23.688 1.00 52.75 193 ASP A N 1
ATOM 1620 C CA . ASP A 1 193 ? 16.983 -0.139 -23.675 1.00 52.75 193 ASP A CA 1
ATOM 1621 C C . ASP A 1 193 ? 16.146 0.912 -22.918 1.00 52.75 193 ASP A C 1
ATOM 1623 O O . ASP A 1 193 ? 15.943 2.053 -23.324 1.00 52.75 193 ASP A O 1
ATOM 1627 N N . SER A 1 194 ? 15.598 0.473 -21.794 1.00 48.28 194 SER A N 1
ATOM 1628 C CA . SER A 1 194 ? 14.813 1.225 -20.847 1.00 48.28 194 SER A CA 1
ATOM 1629 C C . SER A 1 194 ? 15.756 2.057 -19.987 1.00 48.28 194 SER A C 1
ATOM 1631 O O . SER A 1 194 ? 16.873 1.643 -19.668 1.00 48.28 194 SER A O 1
ATOM 1633 N N . ILE A 1 195 ? 15.263 3.211 -19.539 1.00 46.50 195 ILE A N 1
ATOM 1634 C CA . ILE A 1 195 ? 15.877 4.076 -18.522 1.00 46.50 195 ILE A CA 1
ATOM 1635 C C . ILE A 1 195 ? 16.403 3.265 -17.314 1.00 46.50 195 ILE A C 1
ATOM 1637 O O . ILE A 1 195 ? 17.369 3.685 -16.683 1.00 46.50 195 ILE A O 1
ATOM 1641 N N . ALA A 1 196 ? 15.855 2.072 -17.042 1.00 44.34 196 ALA A N 1
ATOM 1642 C CA . ALA A 1 196 ? 16.372 1.110 -16.067 1.00 44.34 196 ALA A CA 1
ATOM 1643 C C . ALA A 1 196 ? 17.877 0.791 -16.222 1.00 44.34 196 ALA A C 1
ATOM 1645 O O . ALA A 1 196 ? 18.575 0.784 -15.213 1.00 44.34 196 ALA A O 1
ATOM 1646 N N . LYS A 1 197 ? 18.411 0.632 -17.447 1.00 49.84 197 LYS A N 1
ATOM 1647 C CA . LYS A 1 197 ? 19.859 0.411 -17.684 1.00 49.84 197 LYS A CA 1
ATOM 1648 C C . LYS A 1 197 ? 20.730 1.595 -17.245 1.00 49.84 197 LYS A C 1
ATOM 1650 O O . LYS A 1 197 ? 21.906 1.413 -16.941 1.00 49.84 197 LYS A O 1
ATOM 1655 N N . TYR A 1 198 ? 20.166 2.803 -17.235 1.00 47.62 198 TYR A N 1
ATOM 1656 C CA . TYR A 1 198 ? 20.868 4.040 -16.886 1.00 47.62 198 TYR A CA 1
ATOM 1657 C C . TYR A 1 198 ? 20.638 4.474 -15.431 1.00 47.62 198 TYR A C 1
ATOM 1659 O O . TYR A 1 198 ? 21.454 5.214 -14.891 1.00 47.62 198 TYR A O 1
ATOM 1667 N N . VAL A 1 199 ? 19.550 4.019 -14.799 1.00 49.41 199 VAL A N 1
ATOM 1668 C CA . VAL A 1 199 ? 19.174 4.345 -13.408 1.00 49.41 199 VAL A CA 1
ATOM 1669 C C . VAL A 1 199 ? 19.608 3.263 -12.412 1.00 49.41 199 VAL A C 1
ATOM 1671 O O . VAL A 1 199 ? 19.755 3.556 -11.230 1.00 49.41 199 VAL A O 1
ATOM 1674 N N . LEU A 1 200 ? 19.833 2.026 -12.862 1.00 47.78 200 LEU A N 1
ATOM 1675 C CA . LEU A 1 200 ? 20.284 0.916 -12.025 1.00 47.78 200 LEU A CA 1
ATOM 1676 C C . LEU A 1 200 ? 21.656 0.442 -12.511 1.00 47.78 200 LEU A C 1
ATOM 1678 O O . LEU A 1 200 ? 21.764 -0.304 -13.484 1.00 47.78 200 LEU A O 1
ATOM 1682 N N . ARG A 1 201 ? 22.728 0.853 -11.827 1.00 46.88 201 ARG A N 1
ATOM 1683 C CA . ARG A 1 201 ? 24.052 0.263 -12.054 1.00 46.88 201 ARG A CA 1
ATOM 1684 C C . ARG A 1 201 ? 24.144 -1.032 -11.247 1.00 46.88 201 ARG A C 1
ATOM 1686 O O . ARG A 1 201 ? 24.056 -1.025 -10.019 1.00 46.88 201 ARG A O 1
ATOM 1693 N N . LYS A 1 202 ? 24.343 -2.162 -11.931 1.00 52.19 202 LYS A N 1
ATOM 1694 C CA . LYS A 1 202 ? 24.685 -3.441 -11.287 1.00 52.19 202 LYS A CA 1
ATOM 1695 C C . LYS A 1 202 ? 26.074 -3.293 -10.653 1.00 52.19 202 LYS A C 1
ATOM 1697 O O . LYS A 1 202 ? 27.048 -3.078 -11.371 1.00 52.19 202 LYS A O 1
ATOM 1702 N N . VAL A 1 203 ? 26.163 -3.378 -9.322 1.00 54.50 203 VAL A N 1
ATOM 1703 C CA . VAL A 1 203 ? 27.440 -3.280 -8.571 1.00 54.50 203 VAL A CA 1
ATOM 1704 C C . VAL A 1 203 ? 27.943 -4.668 -8.131 1.00 54.50 203 VAL A C 1
ATOM 1706 O O . VAL A 1 203 ? 28.955 -4.783 -7.448 1.00 54.50 203 VAL A O 1
ATOM 1709 N N . GLY A 1 204 ? 27.259 -5.747 -8.529 1.00 46.78 204 GLY A N 1
ATOM 1710 C CA . GLY A 1 204 ? 27.653 -7.135 -8.262 1.00 46.78 204 GLY A CA 1
ATOM 1711 C C . GLY A 1 204 ? 26.472 -8.106 -8.332 1.00 46.78 204 GLY A C 1
ATOM 1712 O O . GLY A 1 204 ? 25.386 -7.727 -8.778 1.00 46.78 204 GLY A O 1
ATOM 1713 N N . ASP A 1 205 ? 26.680 -9.344 -7.873 1.00 47.00 205 ASP A N 1
ATOM 1714 C CA . ASP A 1 205 ? 25.662 -10.404 -7.857 1.00 47.00 205 ASP A CA 1
ATOM 1715 C C . ASP A 1 205 ? 24.406 -9.954 -7.098 1.00 47.00 205 ASP A C 1
ATOM 1717 O O . ASP A 1 205 ? 24.434 -9.733 -5.884 1.00 47.00 205 ASP A O 1
ATOM 1721 N N . ASN A 1 206 ? 23.307 -9.781 -7.840 1.00 49.56 206 ASN A N 1
ATOM 1722 C CA . ASN A 1 206 ? 21.983 -9.365 -7.362 1.00 49.56 206 ASN A CA 1
ATOM 1723 C C . ASN A 1 206 ? 21.943 -8.075 -6.521 1.00 49.56 206 ASN A C 1
ATOM 1725 O O . ASN A 1 206 ? 21.009 -7.861 -5.746 1.00 49.56 206 ASN A O 1
ATOM 1729 N N . LYS A 1 207 ? 22.935 -7.189 -6.673 1.00 38.81 207 LYS A N 1
ATOM 1730 C CA . LYS A 1 207 ? 22.970 -5.885 -5.999 1.00 38.81 207 LYS A CA 1
ATOM 1731 C C . LYS A 1 207 ? 22.820 -4.764 -7.016 1.00 38.81 207 LYS A C 1
ATOM 1733 O O . LYS A 1 207 ? 23.739 -4.474 -7.786 1.00 38.81 207 LYS A O 1
ATOM 1738 N N . TYR A 1 208 ? 21.665 -4.110 -6.967 1.00 49.47 208 TYR A N 1
ATOM 1739 C CA . TYR A 1 208 ? 21.409 -2.883 -7.706 1.00 49.47 208 TYR A CA 1
ATOM 1740 C C . TYR A 1 208 ? 21.648 -1.706 -6.775 1.00 49.47 208 TYR A C 1
ATOM 1742 O O . TYR A 1 208 ? 21.042 -1.604 -5.705 1.00 49.47 208 TYR A O 1
ATOM 1750 N N . GLN A 1 209 ? 22.551 -0.829 -7.188 1.00 43.28 209 GLN A N 1
ATOM 1751 C CA . GLN A 1 209 ? 22.684 0.489 -6.603 1.00 43.28 209 GLN A CA 1
ATOM 1752 C C . GLN A 1 209 ? 22.203 1.484 -7.651 1.00 43.28 209 GLN A C 1
ATOM 1754 O O . GLN A 1 209 ? 22.374 1.278 -8.856 1.00 43.28 209 GLN A O 1
ATOM 1759 N N . PHE A 1 210 ? 21.554 2.531 -7.174 1.00 49.38 210 PHE A N 1
ATOM 1760 C CA . PHE A 1 210 ? 21.291 3.676 -8.021 1.00 49.38 210 PHE A CA 1
ATOM 1761 C C . PHE A 1 210 ? 22.504 4.604 -7.988 1.00 49.38 210 PHE A C 1
ATOM 1763 O O . PHE A 1 210 ? 23.051 4.760 -6.868 1.00 49.38 210 PHE A O 1
#

Sequence (210 aa):
DLITTSMTYLWPFSKEQMNGYIDKFVKMNKKNKMNDNLDWTIQQYEETLNNFPNLNKMMEEPFLLRMILTVLPSLMKQHPIGTKISKAQIYEAFNEQWIDIHVKNIVNKLSELRIQISPKKIKLAFQQYCQNLGFEMFMQGNQVATENDYKVYEKDKIWKTKSEDEKLEIKENQSNTTVPKKQDIWYQYFNGDSIAKYVLRKVGDNKYQF

Organism: Reticulomyxa filosa (NCBI:txid46433)

Foldseek 3Di:
DDPDDDDDDDFFDDPVRLLVVLQVVLVVCCVPVPDPPNVDDSVNVVVLCVQAVLCVVVCSHVVSSNLCSRQVVVLCVVDPGPDHDDPVSSVVSSVLRVLLVVLVVLQVVCVVVVHDDDSVVSSVVVVVLCVVVVVVCVVVVHPDDDDDPPPPPPPPPPPPPDDDDDDDDDDDDDPPPPPPPPDRPCCCSQVDPDCCPVSWDDPDDVDTDD

Radius of gyration: 26.93 Å; chains: 1; bounding box: 58×61×74 Å

Secondary structure (DSSP, 8-state):
---------PPPPPHHHHHHHHHHHHHHHHHHT-SS-TT--HHHHHHHHHT-TTHHHHHTSHHHHHHHHHHHHHHHHHS-TT----HHHHHHHHHHHHHHHHHHHHHHHHHHTT----HHHHHHHHHHHHHHHHHHHHHTT-S-----------------------------------------TTHHHHSSSSTHHHH-EEEETTEEE-